Protein AF-0000000071434478 (afdb_homodimer)

Nearest PDB structures (foldseek):
  1w6v-assembly1_A  TM=7.516E-01  e=8.307E-14  Homo sapiens
  5ctr-assembly1_C  TM=7.863E-01  e=1.375E-13  Homo sapiens
  3lmn-assembly1_A  TM=7.606E-01  e=5.495E-13  Homo sapiens
  3t9l-assembly1_A  TM=7.902E-01  e=1.170E-12  Homo sapiens
  3jyu-assembly1_B  TM=7.526E-01  e=2.491E-12  Mus musculus

Structure (mmCIF, N/CA/C/O backbone):
data_AF-0000000071434478-model_v1
#
loop_
_entity.id
_entity.type
_entity.pdbx_description
1 polymer 'ubiquitinyl hydrolase 1'
#
loop_
_atom_site.group_PDB
_atom_site.id
_atom_site.type_symbol
_atom_site.label_atom_id
_atom_site.label_alt_id
_atom_site.label_comp_id
_atom_site.label_asym_id
_atom_site.label_entity_id
_atom_site.label_seq_id
_atom_site.pdbx_PDB_ins_code
_atom_site.Cartn_x
_atom_site.Cartn_y
_atom_site.Cartn_z
_atom_site.occupancy
_atom_site.B_iso_or_equiv
_atom_site.auth_seq_id
_atom_site.auth_comp_id
_atom_site.auth_asym_id
_atom_site.auth_atom_id
_atom_site.pdbx_PDB_model_num
ATOM 1 N N . MET A 1 1 ? 17.125 -33.594 6.008 1 29.23 1 MET A N 1
ATOM 2 C CA . MET A 1 1 ? 15.969 -33.625 5.121 1 29.23 1 MET A CA 1
ATOM 3 C C . MET A 1 1 ? 15.031 -32.438 5.414 1 29.23 1 MET A C 1
ATOM 5 O O . MET A 1 1 ? 14.641 -32.219 6.562 1 29.23 1 MET A O 1
ATOM 9 N N . ALA A 1 2 ? 15.344 -31.188 5.215 1 38.03 2 ALA A N 1
ATOM 10 C CA . ALA A 1 2 ? 14.922 -29.969 5.883 1 38.03 2 ALA A CA 1
ATOM 11 C C . ALA A 1 2 ? 13.414 -29.953 6.113 1 38.03 2 ALA A C 1
ATOM 13 O O . ALA A 1 2 ? 12.633 -30.016 5.16 1 38.03 2 ALA A O 1
ATOM 14 N N . GLU A 1 3 ? 12.805 -30.719 6.969 1 37.78 3 GLU A N 1
ATOM 15 C CA . GLU A 1 3 ? 11.453 -31.031 7.406 1 37.78 3 GLU A CA 1
ATOM 16 C C . GLU A 1 3 ? 10.617 -29.781 7.586 1 37.78 3 GLU A C 1
ATOM 18 O O . GLU A 1 3 ? 10.406 -29.312 8.711 1 37.78 3 GLU A O 1
ATOM 23 N N . GLY A 1 4 ? 11.023 -28.547 7.164 1 42.31 4 GLY A N 1
ATOM 24 C CA . GLY A 1 4 ? 10.367 -27.281 7.422 1 42.31 4 GLY A CA 1
ATOM 25 C C . GLY A 1 4 ? 8.852 -27.375 7.398 1 42.31 4 GLY A C 1
ATOM 26 O O . GLY A 1 4 ? 8.273 -27.953 6.473 1 42.31 4 GLY A O 1
ATOM 27 N N . GLY A 1 5 ? 8.273 -27.672 8.445 1 50.41 5 GLY A N 1
ATOM 28 C CA . GLY A 1 5 ? 6.898 -28.031 8.758 1 50.41 5 GLY A CA 1
ATOM 29 C C . GLY A 1 5 ? 5.895 -27.391 7.816 1 50.41 5 GLY A C 1
ATOM 30 O O . GLY A 1 5 ? 5.805 -26.172 7.734 1 50.41 5 GLY A O 1
ATOM 31 N N . LYS A 1 6 ? 5.805 -28.109 6.598 1 61.19 6 LYS A N 1
ATOM 32 C CA . LYS A 1 6 ? 4.82 -27.734 5.59 1 61.19 6 LYS A CA 1
ATOM 33 C C . LYS A 1 6 ? 3.51 -27.297 6.234 1 61.19 6 LYS A C 1
ATOM 35 O O . LYS A 1 6 ? 3.021 -27.938 7.16 1 61.19 6 LYS A O 1
ATOM 40 N N . THR A 1 7 ? 3.281 -26.031 6.426 1 81.31 7 THR A N 1
ATOM 41 C CA . THR A 1 7 ? 1.979 -25.531 6.844 1 81.31 7 THR A CA 1
ATOM 42 C C . THR A 1 7 ? 0.855 -26.40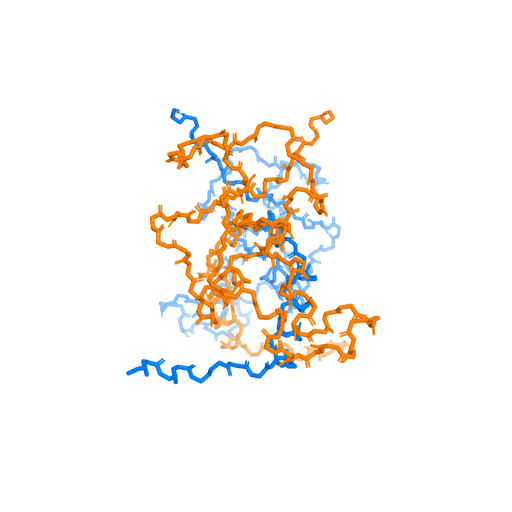6 6.305 1 81.31 7 THR A C 1
ATOM 44 O O . THR A 1 7 ? 0.947 -26.922 5.191 1 81.31 7 THR A O 1
ATOM 47 N N . ASP A 1 8 ? -0.008 -26.844 7.215 1 92.75 8 ASP A N 1
ATOM 48 C CA . ASP A 1 8 ? -1.083 -27.734 6.785 1 92.75 8 ASP A CA 1
ATOM 49 C C . ASP A 1 8 ? -1.887 -27.109 5.645 1 92.75 8 ASP A C 1
ATOM 51 O O . ASP A 1 8 ? -1.906 -25.891 5.488 1 92.75 8 ASP A O 1
ATOM 55 N N . VAL A 1 9 ? -2.396 -27.922 4.871 1 94.12 9 VAL A N 1
ATOM 56 C CA . VAL A 1 9 ? -3.051 -27.516 3.633 1 94.12 9 VAL A CA 1
ATOM 57 C C . VAL A 1 9 ? -4.172 -26.531 3.938 1 94.12 9 VAL A C 1
ATOM 59 O O . VAL A 1 9 ? -4.418 -25.594 3.158 1 94.12 9 VAL A O 1
ATOM 62 N N . GLU A 1 10 ? -4.871 -26.656 5.125 1 93.56 10 GLU A N 1
ATOM 63 C CA . GLU A 1 10 ? -5.938 -25.719 5.488 1 93.56 10 GLU A CA 1
ATOM 64 C C . GLU A 1 10 ? -5.387 -24.312 5.734 1 93.56 10 GLU A C 1
ATOM 66 O O . GLU A 1 10 ? -5.988 -23.328 5.32 1 93.56 10 GLU A O 1
ATOM 71 N N . THR A 1 11 ? -4.328 -24.281 6.465 1 94.81 11 THR A N 1
ATOM 72 C CA . THR A 1 11 ? -3.682 -23 6.738 1 94.81 11 THR A CA 1
ATOM 73 C C . THR A 1 11 ? -3.188 -22.359 5.449 1 94.81 11 THR A C 1
ATOM 75 O O . THR A 1 11 ? -3.324 -21.141 5.258 1 94.81 11 THR A O 1
ATOM 78 N N . GLN A 1 12 ? -2.621 -23.156 4.559 1 96 12 GLN A N 1
ATOM 79 C CA . GLN A 1 12 ? -2.143 -22.656 3.273 1 96 12 GLN A CA 1
ATOM 80 C C . GLN A 1 12 ? -3.279 -22.047 2.465 1 96 12 GLN A C 1
ATOM 82 O O . GLN A 1 12 ? -3.156 -20.922 1.975 1 96 12 GLN A O 1
ATOM 87 N N . LYS A 1 13 ? -4.352 -22.75 2.396 1 95.31 13 LYS A N 1
ATOM 88 C CA . LYS A 1 13 ? -5.527 -22.266 1.672 1 95.31 13 LYS A CA 1
ATOM 89 C C . LYS A 1 13 ? -6.023 -20.938 2.242 1 95.31 13 LYS A C 1
ATOM 91 O O . LYS A 1 13 ? -6.223 -19.969 1.503 1 95.31 13 LYS A O 1
ATOM 96 N N . THR A 1 14 ? -6.184 -20.859 3.547 1 94.94 14 THR A N 1
ATOM 97 C CA . THR A 1 14 ? -6.738 -19.688 4.219 1 94.94 14 THR A CA 1
ATOM 98 C C . THR A 1 14 ? -5.824 -18.484 4.047 1 94.94 14 THR A C 1
ATOM 100 O O . THR A 1 14 ? -6.293 -17.375 3.762 1 94.94 14 THR A O 1
ATOM 103 N N . GLU A 1 15 ? -4.551 -18.75 4.234 1 93.81 15 GLU A N 1
ATOM 104 C CA . GLU A 1 15 ? -3.604 -17.641 4.098 1 93.81 15 GLU A CA 1
ATOM 105 C C . GLU A 1 15 ? -3.564 -17.125 2.664 1 93.81 15 GLU A C 1
ATOM 107 O O . GLU A 1 15 ? -3.568 -15.914 2.439 1 93.81 15 GLU A O 1
ATOM 112 N N . MET A 1 16 ? -3.553 -17.938 1.671 1 94.81 16 MET A N 1
ATOM 113 C CA . MET A 1 16 ? -3.518 -17.5 0.278 1 94.81 16 MET A CA 1
ATOM 114 C C . MET A 1 16 ? -4.816 -16.812 -0.106 1 94.81 16 MET A C 1
ATOM 116 O O . MET A 1 16 ? -4.797 -15.789 -0.808 1 94.81 16 MET A O 1
ATOM 120 N N . GLU A 1 17 ? -5.953 -17.328 0.351 1 93.62 17 GLU A N 1
ATOM 121 C CA . GLU A 1 17 ? -7.234 -16.688 0.103 1 93.62 17 GLU A CA 1
ATOM 122 C C . GLU A 1 17 ? -7.234 -15.25 0.623 1 93.62 17 GLU A C 1
ATOM 124 O O . GLU A 1 17 ? -7.699 -14.336 -0.061 1 93.62 17 GLU A O 1
ATOM 129 N N . ALA A 1 18 ? -6.777 -15.133 1.829 1 90.62 18 ALA A N 1
ATOM 130 C CA . ALA A 1 18 ? -6.707 -13.805 2.438 1 90.62 18 ALA A CA 1
ATOM 131 C C . ALA A 1 18 ? -5.82 -12.875 1.619 1 90.62 18 ALA A C 1
ATOM 133 O O . ALA A 1 18 ? -6.172 -11.719 1.385 1 90.62 18 ALA A O 1
ATOM 134 N N . LEU A 1 19 ? -4.715 -13.383 1.163 1 87.56 19 LEU A N 1
ATOM 135 C CA . LEU A 1 19 ? -3.746 -12.57 0.44 1 87.56 19 LEU A CA 1
ATOM 136 C C . LEU A 1 19 ? -4.277 -12.18 -0.937 1 87.56 19 LEU A C 1
ATOM 138 O O . LEU A 1 19 ? -4.062 -11.055 -1.397 1 87.56 19 LEU A O 1
ATOM 142 N N . LEU A 1 20 ? -4.918 -13.102 -1.618 1 87.94 20 LEU A N 1
ATOM 143 C CA . LEU A 1 20 ? -5.461 -12.836 -2.945 1 87.94 20 LEU A CA 1
ATOM 144 C C . LEU A 1 20 ? -6.625 -11.852 -2.873 1 87.94 20 LEU A C 1
ATO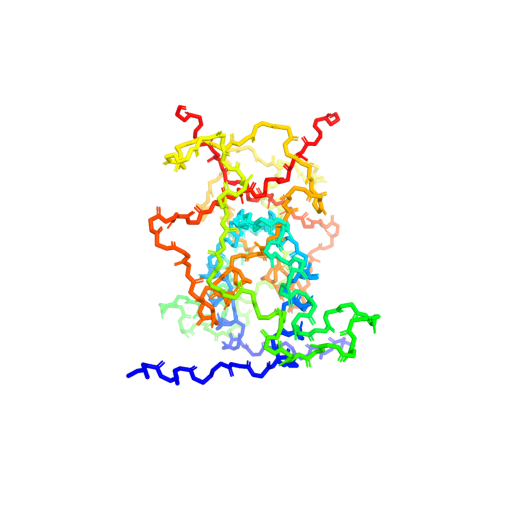M 146 O O . LEU A 1 20 ? -6.941 -11.188 -3.859 1 87.94 20 LEU A O 1
ATOM 150 N N . LYS A 1 21 ? -7.215 -11.703 -1.724 1 82 21 LYS A N 1
ATOM 151 C CA . LYS A 1 21 ? -8.328 -10.781 -1.511 1 82 21 LYS A CA 1
ATOM 152 C C . LYS A 1 21 ? -7.832 -9.414 -1.047 1 82 21 LYS A C 1
ATOM 154 O O . LYS A 1 21 ? -8.609 -8.461 -0.95 1 82 21 LYS A O 1
ATOM 159 N N . THR A 1 22 ? -6.613 -9.484 -0.641 1 70.5 22 THR A N 1
ATOM 160 C CA . THR A 1 22 ? -6.07 -8.211 -0.188 1 70.5 22 THR A CA 1
ATOM 161 C C . THR A 1 22 ? -6.062 -7.188 -1.324 1 70.5 22 THR A C 1
ATOM 163 O O . THR A 1 22 ? -5.59 -7.48 -2.424 1 70.5 22 THR A O 1
ATOM 166 N N . PRO A 1 23 ? -6.82 -6.188 -1.114 1 57.38 23 PRO A N 1
ATOM 167 C CA . PRO A 1 23 ? -6.855 -5.156 -2.152 1 57.38 23 PRO A CA 1
ATOM 168 C C . PRO A 1 23 ? -5.465 -4.648 -2.527 1 57.38 23 PRO A C 1
ATOM 170 O O . PRO A 1 23 ? -4.559 -4.645 -1.691 1 57.38 23 PRO A O 1
ATOM 173 N N . LEU A 1 24 ? -5.125 -4.719 -3.877 1 52.94 24 LEU A N 1
ATOM 174 C CA . LEU A 1 24 ? -3.904 -4.105 -4.391 1 52.94 24 LEU A CA 1
ATOM 175 C C . LEU A 1 24 ? -3.627 -2.779 -3.689 1 52.94 24 LEU A C 1
ATOM 177 O O . LEU A 1 24 ? -4.492 -1.902 -3.645 1 52.94 24 LEU A O 1
ATOM 181 N N . ARG A 1 25 ? -3.033 -2.869 -2.621 1 50.72 25 ARG A N 1
ATOM 182 C CA . ARG A 1 25 ? -2.744 -1.646 -1.88 1 50.72 25 ARG A CA 1
ATOM 183 C C . ARG A 1 25 ? -2.254 -0.544 -2.812 1 50.72 25 ARG A C 1
ATOM 185 O O . ARG A 1 25 ? -1.273 -0.728 -3.537 1 50.72 25 ARG A O 1
ATOM 192 N N . LYS A 1 26 ? -3.086 0.178 -3.668 1 48.28 26 LYS A N 1
ATOM 193 C CA . LYS A 1 26 ? -3.029 1.338 -4.551 1 48.28 26 LYS A CA 1
ATOM 194 C C . LYS A 1 26 ? -2.104 2.414 -3.99 1 48.28 26 LYS A C 1
ATOM 196 O O . LYS A 1 26 ? -1.809 2.424 -2.793 1 48.28 26 LYS A O 1
ATOM 201 N N . ALA A 1 27 ? -1.737 3.424 -4.75 1 55.16 27 ALA A N 1
ATOM 202 C CA . ALA A 1 27 ? -1.204 4.777 -4.629 1 55.16 27 ALA A CA 1
ATOM 203 C C . ALA A 1 27 ? -1.646 5.426 -3.322 1 55.16 27 ALA A C 1
ATOM 205 O O . ALA A 1 27 ? -2.84 5.453 -3.006 1 55.16 27 ALA A O 1
ATOM 206 N N . GLU A 1 28 ? -0.814 5.281 -2.42 1 69.12 28 GLU A N 1
ATOM 207 C CA . GLU A 1 28 ? -1.162 5.879 -1.135 1 69.12 28 GLU A CA 1
ATOM 208 C C . GLU A 1 28 ? -1.535 7.352 -1.294 1 69.12 28 GLU A C 1
ATOM 210 O O . GLU A 1 28 ? -0.957 8.055 -2.123 1 69.12 28 GLU A O 1
ATOM 215 N N . THR A 1 29 ? -2.666 7.648 -0.902 1 79.31 29 THR A N 1
ATOM 216 C CA . THR A 1 29 ? -3.086 9.047 -0.846 1 79.31 29 THR A CA 1
ATOM 217 C C . THR A 1 29 ? -2.514 9.734 0.39 1 79.31 29 THR A C 1
ATOM 219 O O . THR A 1 29 ? -2.527 9.164 1.484 1 79.31 29 THR A O 1
ATOM 222 N N . TRP A 1 30 ? -1.761 10.797 0.093 1 87 30 TRP A N 1
ATOM 223 C CA . TRP A 1 30 ? -1.296 11.664 1.169 1 87 30 TRP A CA 1
ATOM 224 C C . TRP A 1 30 ? -2.096 12.961 1.205 1 87 30 TRP A C 1
ATOM 226 O O . TRP A 1 30 ? -2.721 13.344 0.212 1 87 30 TRP A O 1
ATOM 236 N N . TYR A 1 31 ? -2.16 13.555 2.324 1 93.31 31 TYR A N 1
ATOM 237 C CA . TYR A 1 31 ? -2.898 14.797 2.496 1 93.31 31 TYR A CA 1
ATOM 238 C C . TYR A 1 31 ? -1.973 15.93 2.938 1 93.31 31 TYR A C 1
ATOM 240 O O . TYR A 1 31 ? -1.069 15.711 3.75 1 93.31 31 TYR A O 1
ATOM 248 N N . LEU A 1 32 ? -2.23 17.062 2.299 1 95.56 32 LEU A N 1
ATOM 249 C CA . LEU A 1 32 ? -1.479 18.25 2.672 1 95.56 32 LEU A CA 1
ATOM 250 C C . LEU A 1 32 ? -2.041 18.875 3.947 1 95.56 32 LEU A C 1
ATOM 252 O O . LEU A 1 32 ? -3.258 19.016 4.086 1 95.56 32 LEU A O 1
ATOM 256 N N . VAL A 1 33 ? -1.142 19.219 4.832 1 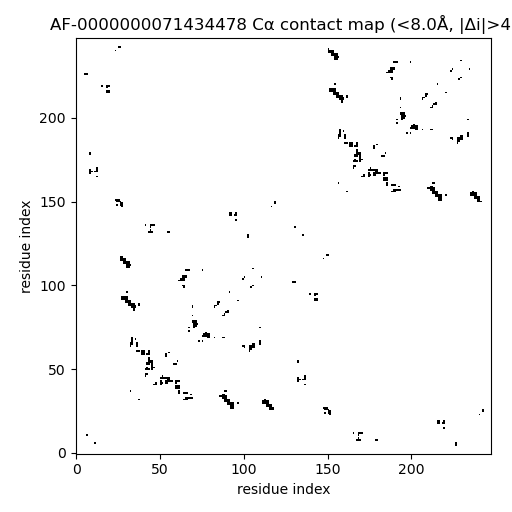97.81 33 VAL A N 1
ATOM 257 C CA . VAL A 1 33 ? -1.469 20.016 6.016 1 97.81 33 VAL A CA 1
ATOM 258 C C . VAL A 1 33 ? -0.639 21.297 6.031 1 97.81 33 VAL A C 1
ATOM 260 O O . VAL A 1 33 ? 0.586 21.25 5.902 1 97.81 33 VAL A O 1
ATOM 263 N N . ASP A 1 34 ? -1.35 22.422 6.152 1 97.62 34 ASP A N 1
ATOM 264 C CA . ASP A 1 34 ? -0.664 23.703 6.258 1 97.62 34 ASP A CA 1
ATOM 265 C C . ASP A 1 34 ? 0.433 23.656 7.32 1 97.62 34 ASP A C 1
ATOM 267 O O . ASP A 1 34 ? 0.194 23.219 8.445 1 97.62 34 ASP A O 1
ATOM 271 N N . SER A 1 35 ? 1.552 24.188 6.973 1 97.38 35 SER A N 1
ATOM 272 C CA . SER A 1 35 ? 2.699 24.109 7.871 1 97.38 35 SER A CA 1
ATOM 273 C C . SER A 1 35 ? 2.459 24.922 9.141 1 97.38 35 SER A C 1
ATOM 275 O O . SER A 1 35 ? 2.891 24.531 10.227 1 97.38 35 SER A O 1
ATOM 277 N N . SER A 1 36 ? 1.796 26.016 9.055 1 96.69 36 SER A N 1
ATOM 278 C CA . SER A 1 36 ? 1.518 26.844 10.227 1 96.69 36 SER A CA 1
ATOM 279 C C . SER A 1 36 ? 0.696 26.078 11.258 1 96.69 36 SER A C 1
ATOM 281 O O . SER A 1 36 ? 1.013 26.094 12.453 1 96.69 36 SER A O 1
ATOM 283 N N . TRP A 1 37 ? -0.254 25.469 10.758 1 98 37 TRP A N 1
ATOM 284 C CA . TRP A 1 37 ? -1.085 24.688 11.656 1 98 37 TRP A CA 1
ATOM 285 C C . TRP A 1 37 ? -0.301 23.5 12.227 1 98 37 TRP A C 1
ATOM 287 O O . TRP A 1 37 ? -0.354 23.234 13.43 1 98 37 TRP A O 1
ATOM 297 N N . PHE A 1 38 ? 0.406 22.797 11.352 1 97.69 38 PHE A N 1
ATOM 298 C CA . PHE A 1 38 ? 1.091 21.578 11.75 1 97.69 38 PHE A CA 1
ATOM 299 C C . PHE A 1 38 ? 2.176 21.875 12.781 1 97.69 38 PHE A C 1
ATOM 301 O O . PHE A 1 38 ? 2.361 21.125 13.734 1 97.69 38 PHE A O 1
ATOM 308 N N . LYS A 1 39 ? 2.852 22.969 12.578 1 96.56 39 LYS A N 1
ATOM 309 C CA . LYS A 1 39 ? 3.893 23.359 13.523 1 96.56 39 LYS A CA 1
ATOM 310 C C . LYS A 1 39 ? 3.297 23.703 14.883 1 96.56 39 LYS A C 1
ATOM 312 O O . LYS A 1 39 ? 3.887 23.406 15.922 1 96.56 39 LYS A O 1
ATOM 317 N N . LYS A 1 40 ? 2.193 24.375 14.836 1 96.19 40 LYS A N 1
ATOM 318 C CA . LYS A 1 40 ? 1.489 24.641 16.094 1 96.19 40 LYS A CA 1
ATOM 319 C C . LYS A 1 40 ? 1.093 23.359 16.797 1 96.19 40 LYS A C 1
ATOM 321 O O . LYS A 1 40 ? 1.261 23.234 18 1 96.19 40 LYS A O 1
ATOM 326 N N . TRP A 1 41 ? 0.608 22.422 15.977 1 97.5 41 TRP A N 1
ATOM 327 C CA . TRP A 1 41 ? 0.237 21.125 16.516 1 97.5 41 TRP A CA 1
ATOM 328 C C . TRP A 1 41 ? 1.454 20.406 17.094 1 97.5 41 TRP A C 1
ATOM 330 O O . TRP A 1 41 ? 1.389 19.844 18.188 1 97.5 41 TRP A O 1
ATOM 340 N N . LYS A 1 42 ? 2.506 20.438 16.375 1 97 42 LYS A N 1
ATOM 341 C CA . LYS A 1 42 ? 3.748 19.844 16.859 1 97 42 LYS A CA 1
ATOM 342 C C . LYS A 1 42 ? 4.137 20.391 18.219 1 97 42 LYS A C 1
ATOM 344 O O . LYS A 1 42 ? 4.504 19.641 19.125 1 97 42 LYS A O 1
ATOM 349 N N . LYS A 1 43 ? 4.051 21.656 18.422 1 96.56 43 LYS A N 1
ATOM 350 C CA . LYS A 1 43 ? 4.34 22.281 19.703 1 96.56 43 LYS A CA 1
ATOM 351 C C . LYS A 1 43 ? 3.389 21.797 20.781 1 96.56 43 LYS A C 1
ATOM 353 O O . LYS A 1 43 ? 3.814 21.484 21.906 1 96.56 43 LYS A O 1
ATOM 358 N N . TYR A 1 44 ? 2.133 21.766 20.391 1 96.62 44 TYR A N 1
ATOM 359 C CA . TYR A 1 44 ? 1.096 21.375 21.344 1 96.62 44 TYR A CA 1
ATOM 360 C C . TYR A 1 44 ? 1.342 19.953 21.859 1 96.62 44 TYR A C 1
ATOM 362 O O . TYR A 1 44 ? 1.172 19.688 23.047 1 96.62 44 TYR A O 1
ATOM 370 N N . VAL A 1 45 ? 1.787 19.031 21 1 96.38 45 VAL A N 1
ATOM 371 C CA . VAL A 1 45 ? 1.974 17.641 21.406 1 96.38 45 VAL A CA 1
ATOM 372 C C . VAL A 1 45 ? 3.424 17.422 21.828 1 96.38 45 VAL A C 1
ATOM 374 O O . VAL A 1 45 ? 3.777 16.344 22.312 1 96.38 45 VAL A O 1
ATOM 377 N N . GLY A 1 46 ? 4.223 18.375 21.688 1 95.88 46 GLY A N 1
ATOM 378 C CA . GLY A 1 46 ? 5.637 18.188 21.969 1 95.88 46 GLY A CA 1
ATOM 379 C C . GLY A 1 46 ? 6.328 17.25 21.016 1 95.88 46 GLY A C 1
ATOM 380 O O . GLY A 1 46 ? 7.027 16.328 21.438 1 95.88 46 GLY A O 1
ATOM 381 N N . PHE A 1 47 ? 6.066 17.469 19.75 1 95.25 47 PHE A N 1
ATOM 382 C CA . PHE A 1 47 ? 6.578 16.594 18.688 1 95.25 47 PHE A CA 1
ATOM 383 C C . PHE A 1 47 ? 8.094 16.688 18.609 1 95.25 47 PHE A C 1
ATOM 385 O O . PHE A 1 47 ? 8.781 15.664 18.516 1 95.25 47 PHE A O 1
ATOM 392 N N . ASP A 1 48 ? 8.555 17.953 18.609 1 92.81 48 ASP A N 1
ATOM 393 C CA . ASP A 1 48 ? 9.992 18.156 18.672 1 92.81 48 ASP A CA 1
ATOM 394 C C . ASP A 1 48 ? 10.484 18.219 20.125 1 92.81 48 ASP A C 1
ATOM 396 O O . ASP A 1 48 ? 9.812 18.781 20.984 1 92.81 48 ASP A O 1
ATOM 400 N N . SER A 1 49 ? 11.625 17.703 20.391 1 88.06 49 SER A N 1
ATOM 401 C CA . SER A 1 49 ? 12.172 17.609 21.75 1 88.06 49 SER A CA 1
ATOM 402 C C . SER A 1 49 ? 12.266 18.984 22.406 1 88.06 49 SER A C 1
ATOM 404 O O . SER A 1 49 ? 12.125 19.109 23.625 1 88.06 49 SER A O 1
ATOM 406 N N . TRP A 1 50 ? 12.469 19.969 21.703 1 88.5 50 TRP A N 1
ATOM 407 C CA . TRP A 1 50 ? 12.68 21.297 22.266 1 88.5 50 TRP A CA 1
ATOM 408 C C . TRP A 1 50 ? 11.359 21.953 22.625 1 88.5 50 TRP A C 1
ATOM 410 O O . TRP A 1 50 ? 11.328 22.953 23.359 1 88.5 50 TRP A O 1
ATOM 420 N N . ASP A 1 51 ? 10.258 21.391 22.266 1 88.88 51 ASP A N 1
ATOM 421 C CA . ASP A 1 51 ? 8.945 21.984 22.516 1 88.88 51 ASP A CA 1
ATOM 422 C C . ASP A 1 51 ? 8.281 21.328 23.734 1 88.88 51 ASP A C 1
ATOM 424 O O . ASP A 1 51 ? 7.094 21.547 23.984 1 88.88 51 ASP A O 1
ATOM 428 N N . MET A 1 52 ? 8.945 20.641 24.562 1 91.19 52 MET A N 1
ATOM 429 C CA . MET A 1 52 ? 8.383 19.875 25.672 1 91.19 52 MET A CA 1
ATOM 430 C C . MET A 1 52 ? 7.828 20.781 26.75 1 91.19 52 MET A C 1
ATOM 432 O O . MET A 1 52 ? 6.906 20.406 27.469 1 91.19 52 MET A O 1
ATOM 436 N N . ASN A 1 53 ? 8.312 21.938 26.812 1 92.31 53 ASN A N 1
ATOM 437 C CA . ASN A 1 53 ? 7.926 22.891 27.859 1 92.31 53 ASN A CA 1
ATOM 438 C C . ASN A 1 53 ? 6.516 23.438 27.625 1 92.31 53 ASN A C 1
ATOM 440 O O . ASN A 1 53 ? 5.852 23.875 28.562 1 92.31 53 ASN A O 1
ATOM 444 N N . VAL A 1 54 ? 6.098 23.328 26.453 1 94.19 54 VAL A N 1
ATOM 445 C CA . VAL A 1 54 ? 4.789 23.906 26.156 1 94.19 54 VAL A CA 1
ATOM 446 C C . VAL A 1 54 ? 3.807 22.797 25.781 1 94.19 54 VAL A C 1
ATOM 448 O O . VAL A 1 54 ? 2.648 23.062 25.453 1 94.19 54 VAL A O 1
ATOM 451 N N . LYS A 1 55 ? 4.258 21.656 25.922 1 94.19 55 LYS A N 1
ATOM 452 C CA . LYS A 1 55 ? 3.434 20.5 25.578 1 94.19 55 LYS A CA 1
ATOM 4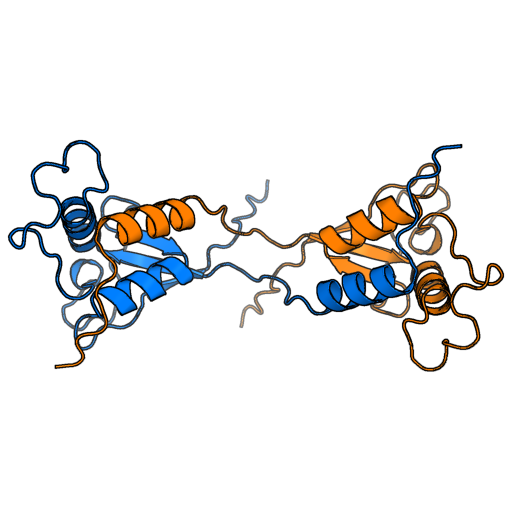53 C C . LYS A 1 55 ? 2.102 20.531 26.328 1 94.19 55 LYS A C 1
ATOM 455 O O . LYS A 1 55 ? 2.07 20.703 27.547 1 94.19 55 LYS A O 1
ATOM 460 N N . GLY A 1 56 ? 1.097 20.422 25.562 1 93.69 56 GLY A N 1
ATOM 461 C CA . GLY A 1 56 ? -0.229 20.359 26.156 1 93.69 56 GLY A CA 1
ATOM 462 C C . GLY A 1 56 ? -0.755 21.719 26.594 1 93.69 56 GLY A C 1
ATOM 463 O O . GLY A 1 56 ? -1.865 21.828 27.109 1 93.69 56 GLY A O 1
ATOM 464 N N . SER A 1 57 ? -0.048 22.703 26.453 1 94.5 57 SER A N 1
ATOM 465 C CA . SER A 1 57 ? -0.471 24.047 26.828 1 94.5 57 SER A CA 1
ATOM 466 C C . SER A 1 57 ? -1.576 24.562 25.922 1 94.5 57 SER A C 1
ATOM 468 O O . SER A 1 57 ? -1.508 24.375 24.703 1 94.5 57 SER A O 1
ATOM 470 N N . GLN A 1 58 ? -2.518 25.125 26.531 1 93.75 58 GLN A N 1
ATOM 471 C CA . GLN A 1 58 ? -3.619 25.688 25.75 1 93.75 58 GLN A CA 1
ATOM 472 C C . GLN A 1 58 ? -3.148 26.859 24.891 1 93.75 58 GLN A C 1
ATOM 474 O O . GLN A 1 58 ? -3.805 27.219 23.922 1 93.75 58 GLN A O 1
ATOM 479 N N . ILE A 1 59 ? -2.049 27.391 25.266 1 93.81 59 ILE A N 1
ATOM 480 C CA . ILE A 1 59 ? -1.483 28.531 24.547 1 93.81 59 ILE A CA 1
ATOM 481 C C . ILE A 1 59 ? -1.141 28.141 23.109 1 93.81 59 ILE A C 1
ATOM 483 O O . ILE A 1 59 ? -1.245 28.953 22.188 1 93.81 59 ILE A O 1
ATOM 487 N N . VAL A 1 60 ? -0.793 26.891 22.953 1 94.94 60 VAL A N 1
ATOM 488 C CA . VAL A 1 60 ? -0.371 26.453 21.625 1 94.94 60 VAL A CA 1
ATOM 489 C C . VAL A 1 60 ? -1.391 25.453 21.062 1 94.94 60 VAL A C 1
ATOM 491 O O . VAL A 1 60 ? -1.066 24.656 20.203 1 94.94 60 VAL A O 1
ATOM 494 N N . PHE A 1 61 ? -2.486 25.484 21.578 1 96.19 61 PHE A N 1
ATOM 495 C CA . PHE A 1 61 ? -3.537 24.625 21.031 1 96.19 61 PHE A CA 1
ATOM 496 C C . PHE A 1 61 ? -3.809 24.984 19.578 1 96.19 61 PHE A C 1
ATOM 498 O O . PHE A 1 61 ? -4.055 26.141 19.234 1 96.19 61 PHE A O 1
ATOM 505 N N . PRO A 1 62 ? -3.797 24.031 18.641 1 96.38 62 PRO A N 1
ATOM 506 C CA . PRO A 1 62 ? -3.834 24.344 17.219 1 96.38 62 PRO A CA 1
ATOM 507 C C . PRO A 1 62 ? -5.242 24.656 16.719 1 96.38 62 PRO A C 1
ATOM 509 O O . PRO A 1 62 ? -5.402 25.344 15.703 1 96.38 62 PRO A O 1
ATOM 512 N N . GLY A 1 63 ? -6.285 24.156 17.469 1 96.69 63 GLY A N 1
ATOM 513 C CA . GLY A 1 63 ? -7.621 24.297 16.922 1 96.69 63 GLY A CA 1
ATOM 514 C C . GLY A 1 63 ? -7.895 23.375 15.758 1 96.69 63 GLY A C 1
ATOM 515 O O . GLY A 1 63 ? -7.156 22.406 15.531 1 96.69 63 GLY A O 1
ATOM 516 N N . PRO A 1 64 ? -9.008 23.578 15.016 1 97.56 64 PRO A N 1
ATOM 517 C CA . PRO A 1 64 ? -9.312 22.734 13.859 1 97.56 64 PRO A CA 1
ATOM 518 C C . PRO A 1 64 ? -8.25 22.844 12.766 1 97.56 64 PRO A C 1
ATOM 520 O O . PRO A 1 64 ? -7.668 23.906 12.562 1 97.56 64 PRO A O 1
ATOM 523 N N . VAL A 1 65 ? -8.008 21.703 12.141 1 97.94 65 VAL A N 1
ATOM 524 C CA . VAL A 1 65 ? -7.055 21.719 11.039 1 97.94 65 VAL A CA 1
ATOM 525 C C . VAL A 1 65 ? -7.438 22.812 10.039 1 97.94 65 VAL A C 1
ATOM 527 O O . VAL A 1 65 ? -8.586 22.891 9.602 1 97.94 65 VAL A O 1
ATOM 530 N N . ASP A 1 66 ? -6.473 23.688 9.734 1 97.06 66 ASP A N 1
ATOM 531 C CA . ASP A 1 66 ? -6.715 24.859 8.898 1 97.06 66 ASP A CA 1
ATOM 532 C C . ASP A 1 66 ? -5.691 24.953 7.77 1 97.06 66 ASP A C 1
ATOM 534 O O . ASP A 1 66 ? -4.531 25.312 8.008 1 97.06 66 ASP A O 1
ATOM 538 N N . ASN A 1 67 ? -6.164 24.719 6.543 1 96.56 67 ASN A N 1
ATOM 539 C CA . ASN A 1 67 ? -5.289 24.766 5.375 1 96.56 67 ASN A CA 1
ATOM 540 C C . ASN A 1 67 ? -5.477 26.062 4.59 1 96.56 67 ASN A C 1
ATOM 542 O O . ASN A 1 67 ? -5.133 26.141 3.408 1 96.56 67 ASN A O 1
ATOM 546 N N . SER A 1 68 ? -5.969 27.094 5.18 1 93.38 68 SER A N 1
ATOM 547 C CA . SER A 1 68 ? -6.262 28.359 4.523 1 93.38 68 SER A CA 1
ATOM 548 C C . SER A 1 68 ? -5.012 28.953 3.867 1 93.38 68 SER A C 1
ATOM 550 O O . SER A 1 68 ? -5.098 29.578 2.814 1 93.38 68 SER A O 1
ATOM 552 N N . GLY A 1 69 ? -3.924 28.688 4.547 1 93.88 69 GLY A N 1
ATOM 553 C CA . GLY A 1 69 ? -2.678 29.25 4.055 1 93.88 69 GLY A CA 1
ATOM 554 C C . GLY A 1 69 ? -2.199 28.609 2.768 1 93.88 69 GLY A C 1
ATOM 555 O O . GLY A 1 69 ? -1.281 29.125 2.119 1 93.88 69 GLY A O 1
ATOM 556 N N . LEU A 1 70 ? -2.748 27.562 2.352 1 95.56 70 LEU A N 1
ATOM 557 C CA . LEU A 1 70 ? -2.283 26.828 1.175 1 95.56 70 LEU A CA 1
ATOM 558 C C . LEU A 1 70 ? -3.025 27.297 -0.075 1 95.56 70 LEU A C 1
ATOM 560 O O . LEU A 1 70 ? -2.604 27 -1.196 1 95.56 70 LEU A O 1
ATOM 564 N N . PHE A 1 71 ? -4.043 28.031 0.063 1 92.56 71 PHE A N 1
ATOM 565 C CA . PHE A 1 71 ? -4.859 28.469 -1.068 1 92.56 71 PHE A CA 1
ATOM 566 C C . PHE A 1 71 ? -4.441 29.844 -1.545 1 92.56 71 PHE A C 1
ATOM 568 O O . PHE A 1 71 ? -3.938 30.656 -0.76 1 92.56 71 PHE A O 1
ATOM 575 N N . ARG A 1 72 ? -4.613 30.062 -2.791 1 89.62 72 ARG A N 1
ATOM 576 C CA . ARG A 1 72 ? -4.27 31.344 -3.391 1 89.62 72 ARG A CA 1
ATOM 577 C C . ARG A 1 72 ? -5.215 32.438 -2.914 1 89.62 72 ARG A C 1
ATOM 579 O O . ARG A 1 72 ? -4.816 33.594 -2.787 1 89.62 72 ARG A O 1
ATOM 586 N N . ASP A 1 73 ? -6.562 32.031 -2.877 1 85.06 73 ASP A N 1
ATOM 587 C CA . ASP A 1 73 ? -7.551 33.031 -2.494 1 85.06 73 ASP A CA 1
ATOM 588 C C . ASP A 1 73 ? -8.367 32.562 -1.294 1 85.06 73 ASP A C 1
ATOM 590 O O . ASP A 1 73 ? -8.266 31.406 -0.873 1 85.06 73 ASP A O 1
ATOM 594 N N . TRP A 1 74 ? -9.07 33.5 -0.803 1 79.81 74 TRP A N 1
ATOM 595 C CA . TRP A 1 74 ? -9.836 33.25 0.415 1 79.81 74 TRP A CA 1
ATOM 596 C C . TRP A 1 74 ? -10.969 32.281 0.151 1 79.81 74 TRP A C 1
ATOM 598 O O . TRP A 1 74 ? -11.516 31.672 1.085 1 79.81 74 TRP A O 1
ATOM 608 N N . HIS A 1 75 ? -11.297 32.062 -1.146 1 79.31 75 HIS A N 1
ATOM 609 C CA . HIS A 1 75 ? -12.398 31.172 -1.492 1 79.31 75 HIS A CA 1
ATOM 610 C C . HIS A 1 75 ? -11.953 29.719 -1.536 1 79.31 75 HIS A C 1
ATOM 612 O O . HIS A 1 75 ? -12.766 28.828 -1.736 1 79.31 75 HIS A O 1
ATOM 618 N N . MET A 1 76 ? -10.727 29.453 -1.237 1 76.69 76 MET A N 1
ATOM 619 C CA . MET A 1 76 ? -10.172 28.109 -1.116 1 76.69 76 MET A CA 1
ATOM 620 C C . MET A 1 76 ? -10.414 27.312 -2.385 1 76.69 76 MET A C 1
ATOM 622 O O . MET A 1 76 ? -10.758 26.125 -2.318 1 76.69 76 MET A O 1
ATOM 626 N N . LEU A 1 77 ? -10.32 27.953 -3.533 1 76.94 77 LEU A N 1
ATOM 627 C CA . LEU A 1 77 ? -10.625 27.297 -4.801 1 76.94 77 LEU A CA 1
ATOM 628 C C . LEU A 1 77 ? -9.367 26.703 -5.426 1 76.94 77 LEU A C 1
ATOM 630 O O . LEU A 1 77 ? -9.414 25.641 -6.035 1 76.94 77 LEU A O 1
ATOM 634 N N . ASP A 1 78 ? -8.305 27.5 -5.164 1 88.94 78 ASP A N 1
ATOM 635 C CA . ASP A 1 78 ? -7.074 27.062 -5.812 1 88.94 78 ASP A CA 1
ATOM 636 C C . ASP A 1 78 ? -5.922 27 -4.816 1 88.94 78 ASP A C 1
ATOM 638 O O . ASP A 1 78 ? -5.738 27.906 -4.008 1 88.94 78 ASP A O 1
ATOM 642 N N . ILE A 1 79 ? -5.184 25.969 -4.977 1 90.19 79 ILE A N 1
ATOM 643 C CA . ILE A 1 79 ? -4 25.781 -4.145 1 90.19 79 ILE A CA 1
ATOM 644 C C . ILE A 1 79 ? -2.842 26.609 -4.707 1 90.19 79 ILE A C 1
ATOM 646 O O . ILE A 1 79 ? -2.678 26.703 -5.926 1 90.19 79 ILE A O 1
ATOM 650 N N . LYS A 1 80 ? -2.059 27.312 -3.828 1 92.88 80 LYS A N 1
ATOM 651 C CA . LYS A 1 80 ? -0.87 28.078 -4.215 1 92.88 80 LYS A CA 1
ATOM 652 C C . LYS A 1 80 ? 0.105 27.203 -4.996 1 92.88 80 LYS A C 1
ATOM 654 O O . LYS A 1 80 ? 0.173 25.984 -4.781 1 92.88 80 LYS A O 1
ATOM 659 N N . GLU A 1 81 ? 0.708 27.875 -5.941 1 87.56 81 GLU A N 1
ATOM 660 C CA . GLU A 1 81 ? 1.74 27.188 -6.715 1 87.56 81 GLU A CA 1
ATOM 661 C C . GLU A 1 81 ? 3.088 27.234 -6 1 87.56 81 GLU A C 1
ATOM 663 O O . GLU A 1 81 ? 3.307 28.078 -5.133 1 87.56 81 GLU A O 1
ATOM 668 N N . HIS A 1 82 ? 3.943 26.328 -6.27 1 90 82 HIS A N 1
ATOM 669 C CA . HIS A 1 82 ? 5.332 26.297 -5.828 1 90 82 HIS A CA 1
ATOM 670 C C . HIS A 1 82 ? 5.43 26.141 -4.316 1 90 82 HIS A C 1
ATOM 672 O O . HIS A 1 82 ? 6.215 26.828 -3.662 1 90 82 HIS A O 1
ATOM 678 N N . LEU A 1 83 ? 4.461 25.5 -3.758 1 91.38 83 LEU A N 1
ATOM 679 C CA . LEU A 1 83 ? 4.531 25.156 -2.342 1 91.38 83 LEU A CA 1
ATOM 680 C C . LEU A 1 83 ? 5.73 24.25 -2.061 1 91.38 83 LEU A C 1
ATOM 682 O O . LEU A 1 83 ? 6.047 23.375 -2.861 1 91.38 83 LEU A O 1
ATOM 686 N N . ILE A 1 84 ? 6.309 24.578 -0.967 1 92.44 84 ILE A N 1
ATOM 687 C CA . ILE A 1 84 ? 7.512 23.828 -0.614 1 92.44 84 ILE A CA 1
ATOM 688 C C . ILE A 1 84 ? 7.199 22.844 0.508 1 92.44 84 ILE A C 1
ATOM 690 O O . ILE A 1 84 ? 6.574 23.203 1.508 1 92.44 84 ILE A O 1
ATOM 694 N N . ASP A 1 85 ? 7.668 21.656 0.4 1 89.81 85 ASP A N 1
ATOM 695 C CA . ASP A 1 85 ? 7.5 20.594 1.385 1 89.81 85 ASP A CA 1
ATOM 696 C C . ASP A 1 85 ? 8.164 20.969 2.709 1 89.81 85 ASP A C 1
ATOM 698 O O . ASP A 1 85 ? 9.305 21.422 2.729 1 89.81 85 ASP A O 1
ATOM 702 N N . GLU A 1 86 ? 7.43 20.797 3.842 1 91.06 86 GLU A N 1
ATOM 703 C CA . GLU A 1 86 ? 7.844 21.047 5.219 1 91.06 86 GLU A CA 1
ATOM 704 C C . GLU A 1 86 ? 8.086 22.531 5.457 1 91.06 86 GLU A C 1
ATOM 706 O O . GLU A 1 86 ? 8.383 22.953 6.582 1 91.06 86 GLU A O 1
ATOM 711 N N . LEU A 1 87 ? 7.926 23.328 4.574 1 93.38 87 LEU A N 1
ATOM 712 C CA . LEU A 1 87 ? 7.934 24.781 4.746 1 93.38 87 LEU A CA 1
ATOM 713 C C . LEU A 1 87 ? 6.527 25.344 4.609 1 93.38 87 LEU A C 1
ATOM 715 O O . LEU A 1 87 ? 5.969 25.875 5.574 1 93.38 87 LEU A O 1
ATOM 719 N N . ASP A 1 88 ? 5.887 25.141 3.473 1 96.06 88 ASP A N 1
ATOM 720 C CA . ASP A 1 88 ? 4.527 25.625 3.248 1 96.06 88 ASP A CA 1
ATOM 721 C C . ASP A 1 88 ? 3.498 24.609 3.75 1 96.06 88 ASP A C 1
ATOM 723 O O . ASP A 1 88 ? 2.416 24.984 4.203 1 96.06 88 ASP A O 1
ATOM 727 N N . TYR A 1 89 ? 3.869 23.375 3.623 1 96.5 89 TYR A N 1
ATOM 728 C CA . TYR A 1 89 ? 2.947 22.328 4.031 1 96.5 89 TYR A CA 1
ATOM 729 C C . TYR A 1 89 ? 3.705 21.109 4.531 1 96.5 89 TYR A C 1
ATOM 731 O O . TYR A 1 89 ? 4.918 21 4.34 1 96.5 89 TYR A O 1
ATOM 739 N N . TYR A 1 90 ? 2.971 20.188 5.27 1 94.56 90 TYR A N 1
ATOM 740 C CA . TYR A 1 90 ? 3.406 18.828 5.578 1 94.56 90 TYR A CA 1
ATOM 741 C C . TYR A 1 90 ? 2.516 17.812 4.887 1 94.56 90 TYR A C 1
ATOM 743 O O . TYR A 1 90 ? 1.303 18 4.777 1 94.56 90 TYR A O 1
ATOM 751 N N . LEU A 1 91 ? 3.111 16.703 4.422 1 91.06 91 LEU A N 1
ATOM 752 C CA . LEU A 1 91 ? 2.363 15.57 3.883 1 91.06 91 LEU A CA 1
ATOM 753 C C . LEU A 1 91 ? 2.127 14.516 4.957 1 91.06 91 LEU A C 1
ATOM 755 O O . LEU A 1 91 ? 3.07 14.07 5.613 1 91.06 91 LEU A O 1
ATOM 759 N N . VAL A 1 92 ? 0.849 14.188 5.09 1 92.75 92 VAL A N 1
ATOM 760 C CA . VAL A 1 92 ? 0.532 13.117 6.031 1 92.75 92 VAL A CA 1
ATOM 761 C C . VAL A 1 92 ? -0.213 12 5.312 1 92.75 92 VAL A C 1
ATOM 763 O O . VAL A 1 92 ? -1.004 12.258 4.402 1 92.75 92 VAL A O 1
ATOM 766 N N . PRO A 1 93 ? 0.093 10.781 5.691 1 88.69 93 PRO A N 1
ATOM 767 C CA . PRO A 1 93 ? -0.679 9.695 5.094 1 88.69 93 PRO A CA 1
ATOM 768 C C . PRO A 1 93 ? -2.174 9.797 5.395 1 88.69 93 PRO A C 1
ATOM 770 O O . PRO A 1 93 ? -2.578 10.523 6.297 1 88.69 93 PRO A O 1
ATOM 773 N N . LYS A 1 94 ? -2.939 9.062 4.668 1 88.5 94 LYS A N 1
ATOM 774 C CA . LYS A 1 94 ? -4.391 9.086 4.809 1 88.5 94 LYS A CA 1
ATOM 775 C C . LYS A 1 94 ? -4.809 8.836 6.254 1 88.5 94 LYS A C 1
ATOM 777 O O . LYS A 1 94 ? -5.641 9.562 6.801 1 88.5 94 LYS A O 1
ATOM 782 N N . GLU A 1 95 ? -4.207 7.887 6.867 1 89.75 95 GLU A N 1
ATOM 783 C CA . GLU A 1 95 ? -4.531 7.566 8.258 1 89.75 95 GLU A CA 1
ATOM 784 C C . GLU A 1 95 ? -4.16 8.719 9.188 1 89.75 95 GLU A C 1
ATOM 786 O O . GLU A 1 95 ? -4.891 9.008 10.133 1 89.75 95 GLU A O 1
ATOM 791 N N . GLY A 1 96 ? -3.018 9.336 8.883 1 94.12 96 GLY A N 1
ATOM 792 C CA . GLY A 1 96 ? -2.623 10.5 9.664 1 94.12 96 GLY A CA 1
ATOM 793 C C . GLY A 1 96 ? -3.6 11.656 9.547 1 94.12 96 GLY A C 1
ATOM 794 O O . GLY A 1 96 ? -3.947 12.281 10.547 1 94.12 96 GLY A O 1
ATOM 795 N N . TRP A 1 97 ? -4.027 11.906 8.375 1 96.75 97 TRP A N 1
ATOM 796 C CA . TRP A 1 97 ? -5.02 12.953 8.148 1 96.75 97 TRP A CA 1
ATOM 797 C C . TRP A 1 97 ? -6.309 12.656 8.906 1 96.75 97 TRP A C 1
ATOM 799 O O . TRP A 1 97 ? -6.848 13.523 9.594 1 96.75 97 TRP A O 1
ATOM 809 N N . LYS A 1 98 ? -6.773 11.445 8.836 1 94.69 98 LYS A N 1
ATOM 810 C CA . LYS A 1 98 ? -7.988 11.031 9.539 1 94.69 98 LYS A CA 1
ATOM 811 C C . LYS A 1 98 ? -7.859 11.266 11.039 1 94.69 98 LYS A C 1
ATOM 813 O O . LYS A 1 98 ? -8.805 11.734 11.688 1 94.69 98 LYS A O 1
ATOM 818 N N . LYS A 1 99 ? -6.715 10.961 11.492 1 94.94 99 LYS A N 1
ATOM 819 C CA . LYS A 1 99 ? -6.477 11.148 12.922 1 94.94 99 LYS A CA 1
ATOM 820 C C . LYS A 1 99 ? -6.484 12.625 13.297 1 94.94 99 LYS A C 1
ATOM 822 O O . LYS A 1 99 ? -7.152 13.031 14.25 1 94.94 99 LYS A O 1
ATOM 827 N N . LEU A 1 100 ? -5.805 13.438 12.547 1 97.38 100 LEU A N 1
ATOM 828 C CA . LEU A 1 100 ? -5.777 14.875 12.828 1 97.38 100 LEU A CA 1
ATOM 829 C C . LEU A 1 100 ? -7.184 15.461 12.797 1 97.38 100 LEU A C 1
ATOM 831 O O . LEU A 1 100 ? -7.566 16.219 13.688 1 97.38 100 LEU A O 1
ATOM 835 N N . VAL A 1 101 ? -7.941 15.078 11.875 1 96.75 101 VAL A N 1
ATOM 836 C CA . VAL A 1 101 ? -9.297 15.602 11.734 1 96.75 101 VAL A CA 1
ATOM 837 C C . VAL A 1 101 ? -10.18 15.039 12.852 1 96.75 101 VAL A C 1
ATOM 839 O O . VAL A 1 101 ? -11.062 15.742 13.367 1 96.75 101 VAL A O 1
ATOM 842 N N . SER A 1 102 ? -9.992 13.852 13.18 1 95.19 102 SER A N 1
ATOM 843 C CA . SER A 1 102 ? -10.758 13.25 14.266 1 95.19 102 SER A CA 1
ATOM 844 C C . SER A 1 102 ? -10.453 13.938 15.594 1 95.19 102 SER A C 1
ATOM 846 O O . SER A 1 102 ? -11.352 14.133 16.422 1 95.19 102 SER A O 1
ATOM 848 N N . TRP A 1 103 ? -9.164 14.273 15.758 1 96.19 103 TRP A N 1
ATOM 849 C CA . TRP A 1 103 ? -8.734 14.883 17.016 1 96.19 103 TRP A CA 1
ATOM 850 C C . TRP A 1 103 ? -9.164 16.344 17.078 1 96.19 103 TRP A C 1
ATOM 852 O O . TRP A 1 103 ? -9.602 16.812 18.125 1 96.19 103 TRP A O 1
ATOM 862 N N . TYR A 1 104 ? -9.094 17.078 16 1 97 104 TYR A N 1
ATOM 863 C CA . TYR A 1 104 ? -9.18 18.531 16.078 1 97 104 TYR A CA 1
ATOM 864 C C . TYR A 1 104 ? -10.289 19.062 15.18 1 97 104 TYR A C 1
ATOM 866 O O . TYR A 1 104 ? -10.648 20.234 15.258 1 97 104 TYR A O 1
ATOM 874 N N . GLY A 1 105 ? -10.844 18.219 14.352 1 96.25 105 GLY A N 1
ATOM 875 C CA . GLY A 1 105 ? -11.781 18.672 13.344 1 96.25 105 GLY A CA 1
ATOM 876 C C . GLY A 1 105 ? -11.117 19.375 12.18 1 96.25 105 GLY A C 1
ATOM 877 O O . GLY A 1 105 ? -9.883 19.453 12.117 1 96.25 105 GLY A O 1
ATOM 878 N N . LEU A 1 106 ? -11.844 19.734 11.219 1 96.69 106 LEU A N 1
ATOM 879 C CA . LEU A 1 106 ? -11.43 20.516 10.055 1 96.69 106 LEU A CA 1
ATOM 880 C C . LEU A 1 106 ? -12.164 21.859 10.008 1 96.69 106 LEU A C 1
ATOM 882 O O . LEU A 1 106 ? -13.359 21.922 10.273 1 96.69 106 LEU A O 1
ATOM 886 N N . LYS A 1 107 ? -11.414 22.859 9.75 1 95.81 107 LYS A N 1
ATOM 887 C CA . LYS A 1 107 ? -12.016 24.188 9.68 1 95.81 107 LYS A CA 1
ATOM 888 C C . LYS A 1 107 ? -13.211 24.203 8.742 1 95.81 107 LYS A C 1
ATOM 890 O O . LYS A 1 107 ? -13.172 23.594 7.668 1 95.81 107 LYS A O 1
ATOM 895 N N . ASP A 1 108 ? -14.211 25.031 9.125 1 93.69 108 ASP A N 1
ATOM 896 C CA . ASP A 1 108 ? -15.453 25.109 8.367 1 93.69 108 ASP A CA 1
ATOM 897 C C . ASP A 1 108 ? -15.203 25.547 6.93 1 93.69 108 ASP A C 1
ATOM 899 O O . ASP A 1 108 ? -14.492 26.531 6.695 1 93.69 108 ASP A O 1
ATOM 903 N N . GLY A 1 109 ? -15.844 24.781 5.992 1 90.5 109 GLY A N 1
ATOM 904 C CA . GLY A 1 109 ? -15.781 25.156 4.59 1 90.5 109 GLY A CA 1
ATOM 905 C C . GLY A 1 109 ? -14.555 24.609 3.881 1 90.5 109 GLY A C 1
ATOM 906 O O . GLY A 1 109 ? -14.406 24.797 2.67 1 90.5 109 GLY A O 1
ATOM 907 N N . GLN A 1 110 ? -13.711 24 4.594 1 92.06 110 GLN A N 1
ATOM 908 C CA . GLN A 1 110 ? -12.508 23.484 3.959 1 92.06 110 GLN A CA 1
ATOM 909 C C . GLN A 1 110 ? -12.656 22 3.637 1 92.06 110 GLN A C 1
ATOM 911 O O . GLN A 1 110 ? -13.445 21.297 4.273 1 92.06 110 GLN A O 1
ATOM 916 N N . GLU A 1 111 ? -11.992 21.578 2.572 1 93.75 111 GLU A N 1
ATOM 917 C CA . GLU A 1 111 ? -11.922 20.172 2.166 1 93.75 111 GLU A CA 1
ATOM 918 C C . GLU A 1 111 ? -10.492 19.656 2.199 1 93.75 111 GLU A C 1
ATOM 920 O O . GLU A 1 111 ? -9.547 20.422 2.023 1 93.75 111 GLU A O 1
ATOM 925 N N . PRO A 1 112 ? -10.359 18.297 2.492 1 94.44 112 PRO A N 1
ATOM 926 C CA . PRO A 1 112 ? -9.008 17.734 2.453 1 94.44 112 PRO A CA 1
ATOM 927 C C . PRO A 1 112 ? -8.305 17.984 1.12 1 94.44 112 PRO A C 1
ATOM 929 O O . PRO A 1 112 ? -8.953 17.984 0.069 1 94.44 112 PRO A O 1
ATOM 932 N N . ILE A 1 113 ? -7.078 18.203 1.233 1 92.81 113 ILE A N 1
ATOM 933 C CA . ILE A 1 113 ? -6.258 18.328 0.037 1 92.81 113 ILE A CA 1
ATOM 934 C C . ILE A 1 113 ? -5.441 17.062 -0.175 1 92.81 113 ILE A C 1
ATOM 936 O O . ILE A 1 113 ? -4.398 16.875 0.458 1 92.81 113 ILE A O 1
ATOM 940 N N . ALA A 1 114 ? -5.871 16.219 -1.103 1 90.12 114 ALA A N 1
ATOM 941 C CA . ALA A 1 114 ? -5.277 14.914 -1.363 1 90.12 114 ALA A CA 1
ATOM 942 C C . ALA A 1 114 ? -4.219 15 -2.457 1 90.12 114 ALA A C 1
ATOM 944 O O . ALA A 1 114 ? -4.395 15.719 -3.445 1 90.12 114 ALA A O 1
ATOM 945 N N . ARG A 1 115 ? -3.084 14.289 -2.199 1 81.94 115 ARG A N 1
ATOM 946 C CA . ARG A 1 115 ? -2.043 14.102 -3.205 1 81.94 115 ARG A CA 1
ATOM 947 C C . ARG A 1 115 ? -1.735 12.617 -3.406 1 81.94 115 ARG A C 1
ATOM 949 O O . ARG A 1 115 ? -1.633 11.867 -2.438 1 81.94 115 ARG A O 1
ATOM 956 N N . LYS A 1 116 ? -1.878 12.164 -4.602 1 70.81 116 LYS A N 1
ATOM 957 C CA . LYS A 1 116 ? -1.474 10.789 -4.898 1 70.81 116 LYS A CA 1
ATOM 958 C C . LYS A 1 116 ? 0.045 10.672 -5 1 70.81 116 LYS A C 1
ATOM 960 O O . LYS A 1 116 ? 0.699 11.531 -5.602 1 70.81 116 LYS A O 1
ATOM 965 N N . VAL A 1 117 ? 0.59 10.117 -4.059 1 60.06 117 VAL A N 1
ATOM 966 C CA . VAL A 1 117 ? 2.027 9.883 -4.141 1 60.06 117 VAL A CA 1
ATOM 967 C C . VAL A 1 117 ? 2.318 8.805 -5.18 1 60.06 117 VAL A C 1
ATOM 969 O O . VAL A 1 117 ? 1.788 7.695 -5.102 1 60.06 117 VAL A O 1
ATOM 972 N N . SER A 1 118 ? 2.627 9.219 -6.5 1 53.66 118 SER A N 1
ATOM 973 C CA . SER A 1 118 ? 3.016 8.258 -7.523 1 53.66 118 SER A CA 1
ATOM 974 C C . SER A 1 118 ? 4.516 7.992 -7.492 1 53.66 118 SER A C 1
ATOM 976 O O . SER A 1 118 ? 5.297 8.852 -7.07 1 53.66 118 SER A O 1
ATOM 978 N N . GLN A 1 119 ? 4.949 6.852 -7.496 1 48.16 119 GLN A N 1
ATOM 979 C CA . GLN A 1 119 ? 6.359 6.602 -7.777 1 48.16 119 GLN A CA 1
ATOM 980 C C . GLN A 1 119 ? 6.809 7.348 -9.031 1 48.16 119 GLN A C 1
ATOM 982 O O . GLN A 1 119 ? 6.266 7.133 -10.117 1 48.16 119 GLN A O 1
ATOM 987 N N . GLN A 1 120 ? 7.137 8.57 -9.055 1 43.12 120 GLN A N 1
ATOM 988 C CA . GLN A 1 120 ? 7.812 9.125 -10.227 1 43.12 120 GLN A CA 1
ATOM 989 C C . GLN A 1 120 ? 8.836 8.141 -10.789 1 43.12 120 GLN A C 1
ATOM 991 O O . GLN A 1 120 ? 9.75 7.715 -10.086 1 43.12 120 GLN A O 1
ATOM 996 N N . GLN A 1 121 ? 8.453 7.109 -11.508 1 38.59 121 GLN A N 1
ATOM 997 C CA . GLN A 1 121 ? 9.5 6.441 -12.273 1 38.59 121 GLN A CA 1
ATOM 998 C C . GLN A 1 121 ? 10.352 7.453 -13.039 1 38.59 121 GLN A C 1
A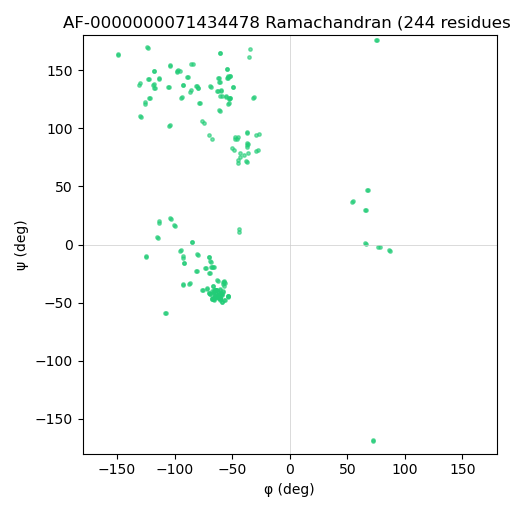TOM 1000 O O . GLN A 1 121 ? 9.82 8.281 -13.781 1 38.59 121 GLN A O 1
ATOM 1005 N N . LYS A 1 122 ? 11.453 7.988 -12.5 1 32.44 122 LYS A N 1
ATOM 1006 C CA . LYS A 1 122 ? 12.445 8.562 -13.398 1 32.44 122 LYS A CA 1
ATOM 1007 C C . LYS A 1 122 ? 12.711 7.637 -14.586 1 32.44 122 LYS A C 1
ATOM 1009 O O . LYS A 1 122 ? 12.93 6.438 -14.406 1 32.44 122 LYS A O 1
ATOM 1014 N N . SER A 1 123 ? 12.039 7.773 -15.727 1 29.12 123 SER A N 1
ATOM 1015 C CA . SER A 1 123 ? 12.578 7.258 -16.984 1 29.12 123 SER A CA 1
ATOM 1016 C C . SER A 1 123 ? 14.086 7.441 -17.047 1 29.12 123 SER A C 1
ATOM 1018 O O . SER A 1 123 ? 14.586 8.57 -17.031 1 29.12 123 SER A O 1
ATOM 1020 N N . SER A 1 124 ? 14.789 6.641 -16.234 1 26.91 124 SER A N 1
ATOM 1021 C CA . SER A 1 124 ? 16.078 6.641 -16.906 1 26.91 124 SER A CA 1
ATOM 1022 C C . SER A 1 124 ? 15.992 6.016 -18.297 1 26.91 124 SER A C 1
ATOM 1024 O O . SER A 1 124 ? 15.211 5.086 -18.5 1 26.91 124 SER A O 1
ATOM 1026 N N . MET B 1 1 ? -21.953 18.375 23.938 1 29.25 1 MET B N 1
ATOM 1027 C CA . MET B 1 1 ? -20.641 18.938 23.656 1 29.25 1 MET B CA 1
ATOM 1028 C C . MET B 1 1 ? -19.641 17.859 23.266 1 29.25 1 MET B C 1
ATOM 1030 O O . MET B 1 1 ? -19.453 16.891 24 1 29.25 1 MET B O 1
ATOM 1034 N N . ALA B 1 2 ? -19.766 17.125 22.203 1 38.12 2 ALA B N 1
ATOM 1035 C CA . ALA B 1 2 ? -19.359 15.758 21.891 1 38.12 2 ALA B CA 1
ATOM 1036 C C . ALA B 1 2 ? -17.938 15.484 22.359 1 38.12 2 ALA B C 1
ATOM 1038 O O . ALA B 1 2 ? -17 16.172 21.953 1 38.12 2 ALA B O 1
ATOM 1039 N N . GLU B 1 3 ? -17.609 15.344 23.594 1 37.75 3 GLU B N 1
ATOM 1040 C CA . GLU B 1 3 ? -16.422 15.18 24.438 1 37.75 3 GLU B CA 1
ATOM 1041 C C . GLU B 1 3 ? -15.453 14.156 23.828 1 37.75 3 GLU B C 1
ATOM 1043 O O . GLU B 1 3 ? -15.477 12.984 24.188 1 37.75 3 GLU B O 1
ATOM 1048 N N . GLY B 1 4 ? -15.562 13.719 22.562 1 42.47 4 GLY B N 1
ATOM 1049 C CA . GLY B 1 4 ? -14.781 12.656 21.953 1 42.47 4 GLY B CA 1
ATOM 1050 C C . GLY B 1 4 ? -13.344 12.617 22.438 1 42.47 4 GLY B C 1
ATOM 1051 O O . GLY B 1 4 ? -12.664 13.641 22.453 1 42.47 4 GLY B O 1
ATOM 1052 N N . GLY B 1 5 ? -13.102 11.984 23.469 1 50.41 5 GLY B N 1
ATOM 1053 C CA . GLY B 1 5 ? -11.906 11.875 24.297 1 50.41 5 GLY B CA 1
ATOM 1054 C C . GLY B 1 5 ? -10.625 12.094 23.516 1 50.41 5 GLY B C 1
ATOM 1055 O O . GLY B 1 5 ? -10.32 11.336 22.594 1 50.41 5 GLY B O 1
ATOM 1056 N N . LYS B 1 6 ? -10.352 13.484 23.328 1 61.75 6 LYS B N 1
ATOM 1057 C CA . LYS B 1 6 ? -9.109 13.914 22.688 1 61.75 6 LYS B CA 1
ATOM 1058 C C . LYS B 1 6 ? -7.945 13.023 23.094 1 61.75 6 LYS B C 1
ATOM 1060 O O . LYS B 1 6 ? -7.781 12.719 24.281 1 61.75 6 LYS B O 1
ATOM 1065 N N . THR B 1 7 ? -7.586 12.039 22.312 1 81.81 7 THR B N 1
ATOM 1066 C CA . THR B 1 7 ? -6.367 11.273 22.531 1 81.81 7 THR B CA 1
ATOM 1067 C C . THR B 1 7 ? -5.281 12.148 23.156 1 81.81 7 THR B C 1
ATOM 1069 O O . THR B 1 7 ? -5.176 13.336 22.844 1 81.81 7 THR B O 1
ATOM 1072 N N . ASP B 1 8 ? -4.754 11.664 24.266 1 93 8 ASP B N 1
ATOM 1073 C CA . ASP B 1 8 ? -3.736 12.461 24.953 1 93 8 ASP B CA 1
ATOM 1074 C C . ASP B 1 8 ? -2.598 12.828 24 1 93 8 ASP B C 1
ATOM 1076 O O . ASP B 1 8 ? -2.371 12.148 23 1 93 8 ASP B O 1
ATOM 1080 N N . VAL B 1 9 ? -2.025 13.883 24.266 1 94.25 9 VAL B N 1
ATOM 1081 C CA . VAL B 1 9 ? -1.034 14.484 23.391 1 94.25 9 VAL B CA 1
ATOM 1082 C C . VAL B 1 9 ? 0.097 13.492 23.125 1 94.25 9 VAL B C 1
ATOM 1084 O O . VAL B 1 9 ? 0.646 13.438 22.016 1 94.25 9 VAL B O 1
ATOM 1087 N N . GLU B 1 10 ? 0.455 12.609 24.125 1 93.69 10 GLU B N 1
ATOM 1088 C CA . GLU B 1 10 ? 1.51 11.617 23.938 1 93.69 10 GLU B CA 1
ATOM 1089 C C . GLU B 1 10 ? 1.107 10.578 22.891 1 93.69 10 GLU B C 1
ATOM 1091 O O . GLU B 1 10 ? 1.923 10.18 22.062 1 93.69 10 GLU B O 1
ATOM 1096 N N . THR B 1 11 ? -0.08 10.117 23.031 1 95 11 THR B N 1
ATOM 1097 C CA . THR B 1 11 ? -0.597 9.141 22.078 1 95 11 THR B CA 1
ATOM 1098 C C . THR B 1 11 ? -0.661 9.75 20.672 1 95 11 THR B C 1
ATOM 1100 O O . THR B 1 11 ? -0.316 9.086 19.688 1 95 11 THR B O 1
ATOM 1103 N N . GLN B 1 12 ? -1.079 11 20.594 1 96.06 12 GLN B N 1
ATOM 1104 C CA . GLN B 1 12 ? -1.148 11.688 19.297 1 96.06 12 GLN B CA 1
ATOM 1105 C C . GLN B 1 12 ? 0.227 11.773 18.641 1 96.06 12 GLN B C 1
ATOM 1107 O O . GLN B 1 12 ? 0.386 11.422 17.484 1 96.06 12 GLN B O 1
ATOM 1112 N N . LYS B 1 13 ? 1.179 12.164 19.406 1 95.38 13 LYS B N 1
ATOM 1113 C CA . LYS B 1 13 ? 2.551 12.273 18.922 1 95.38 13 LYS B CA 1
ATOM 1114 C C . LYS B 1 13 ? 3.064 10.93 18.406 1 95.38 13 LYS B C 1
ATOM 1116 O O . LYS B 1 13 ? 3.57 10.836 17.297 1 95.38 13 LYS B O 1
ATOM 1121 N N . THR B 1 14 ? 2.895 9.891 19.188 1 95 14 THR B N 1
ATOM 1122 C CA . THR B 1 14 ? 3.422 8.562 18.875 1 95 14 THR B CA 1
ATOM 1123 C C . THR B 1 14 ? 2.748 7.996 17.625 1 95 14 THR B C 1
ATOM 1125 O O . THR B 1 14 ? 3.418 7.445 16.75 1 95 14 THR B O 1
ATOM 1128 N N . GLU B 1 15 ? 1.449 8.156 17.609 1 93.88 15 GLU B N 1
ATOM 1129 C CA . GLU B 1 15 ? 0.721 7.641 16.453 1 93.88 15 GLU B CA 1
ATOM 1130 C C . GLU B 1 15 ? 1.111 8.383 15.18 1 93.88 15 GLU B C 1
ATOM 1132 O O . GLU B 1 15 ? 1.338 7.758 14.141 1 93.88 15 GLU B O 1
ATOM 1137 N N . MET B 1 16 ? 1.232 9.664 15.172 1 94.88 16 MET B N 1
ATOM 1138 C CA . MET B 1 16 ? 1.602 10.43 13.984 1 94.88 16 MET B CA 1
ATOM 1139 C C . MET B 1 16 ? 3.039 10.125 13.57 1 94.88 16 MET B C 1
ATOM 1141 O O . MET B 1 16 ? 3.33 10 12.375 1 94.88 16 MET B O 1
ATOM 1145 N N . GLU B 1 17 ? 3.941 10.016 14.547 1 93.75 17 GLU B N 1
ATOM 1146 C CA . GLU B 1 17 ? 5.32 9.648 14.25 1 93.75 17 GLU B CA 1
ATOM 1147 C C . GLU B 1 17 ? 5.383 8.32 13.492 1 93.75 17 GLU B C 1
ATOM 1149 O O . GLU B 1 17 ? 6.121 8.195 12.516 1 93.75 17 GLU B O 1
ATOM 1154 N N . ALA B 1 18 ? 4.652 7.395 14.016 1 91.06 18 ALA B N 1
ATOM 1155 C CA . ALA B 1 18 ? 4.613 6.082 13.375 1 91.06 18 ALA B CA 1
ATOM 1156 C C . ALA B 1 18 ? 4.09 6.18 11.945 1 91.06 18 ALA B C 1
ATOM 1158 O O . ALA B 1 18 ? 4.645 5.566 11.031 1 91.06 18 ALA B O 1
ATOM 1159 N N . LEU B 1 19 ? 3.078 6.961 11.766 1 87.69 19 LEU B N 1
ATOM 1160 C CA . LEU B 1 19 ? 2.436 7.074 10.461 1 87.69 19 LEU B CA 1
ATOM 1161 C C . LEU B 1 19 ? 3.338 7.801 9.469 1 87.69 19 LEU B C 1
ATOM 1163 O O . LEU B 1 19 ? 3.396 7.438 8.289 1 87.69 19 LEU B O 1
ATOM 1167 N N . LEU B 1 20 ? 3.996 8.859 9.906 1 88 20 LEU B N 1
ATOM 1168 C CA . LEU B 1 20 ? 4.883 9.625 9.039 1 88 20 LEU B CA 1
ATOM 1169 C C . LEU B 1 20 ? 6.109 8.805 8.656 1 88 20 LEU B C 1
ATOM 1171 O O . LEU B 1 20 ? 6.75 9.078 7.637 1 88 20 LEU B O 1
ATOM 1175 N N . LYS B 1 21 ? 6.422 7.781 9.391 1 82.31 21 LYS B N 1
ATOM 1176 C CA . LYS B 1 21 ? 7.559 6.906 9.117 1 82.31 21 LYS B CA 1
ATOM 1177 C C . LYS B 1 21 ? 7.145 5.719 8.258 1 82.31 21 LYS B C 1
ATOM 1179 O O . LYS B 1 21 ? 7.992 4.949 7.797 1 82.31 21 LYS B O 1
ATOM 1184 N N . THR B 1 22 ? 5.863 5.578 8.25 1 70.62 22 THR B N 1
ATOM 1185 C CA . THR B 1 22 ? 5.395 4.457 7.438 1 70.62 22 THR B CA 1
ATOM 1186 C C . THR B 1 22 ? 5.801 4.641 5.977 1 70.62 22 THR B C 1
ATOM 1188 O O . THR B 1 22 ? 5.566 5.699 5.391 1 70.62 22 THR B O 1
ATOM 1191 N N . PRO B 1 23 ? 6.617 3.766 5.562 1 57.47 23 PRO B N 1
ATOM 1192 C CA . PRO B 1 23 ? 7.039 3.865 4.164 1 57.47 23 PRO B CA 1
ATOM 1193 C C . PRO B 1 23 ? 5.863 3.938 3.195 1 57.47 23 PRO B C 1
ATOM 1195 O O . PRO B 1 23 ? 4.793 3.395 3.477 1 57.47 23 PRO B O 1
ATOM 1198 N N . LEU B 1 24 ? 5.855 5.012 2.314 1 53.06 24 LEU B N 1
ATOM 1199 C CA . LEU B 1 24 ? 4.887 5.105 1.229 1 53.06 24 LEU B CA 1
ATOM 1200 C C . LEU B 1 24 ? 4.613 3.732 0.624 1 53.06 24 LEU B C 1
ATOM 1202 O O . LEU B 1 24 ? 5.547 3.023 0.238 1 53.06 24 LEU B O 1
ATOM 1206 N N . ARG B 1 25 ? 3.76 3.078 1.188 1 50.84 25 ARG B N 1
ATOM 1207 C CA . ARG B 1 25 ? 3.459 1.742 0.683 1 50.84 25 ARG B CA 1
ATOM 1208 C C . ARG B 1 25 ? 3.379 1.737 -0.84 1 50.84 25 ARG B C 1
ATOM 1210 O O . ARG B 1 25 ? 2.621 2.512 -1.43 1 50.84 25 ARG B O 1
ATOM 1217 N N . LYS B 1 26 ? 4.496 1.727 -1.647 1 48.31 26 LYS B N 1
ATOM 1218 C CA . LYS B 1 26 ? 4.852 1.585 -3.055 1 48.31 26 LYS B CA 1
ATOM 1219 C 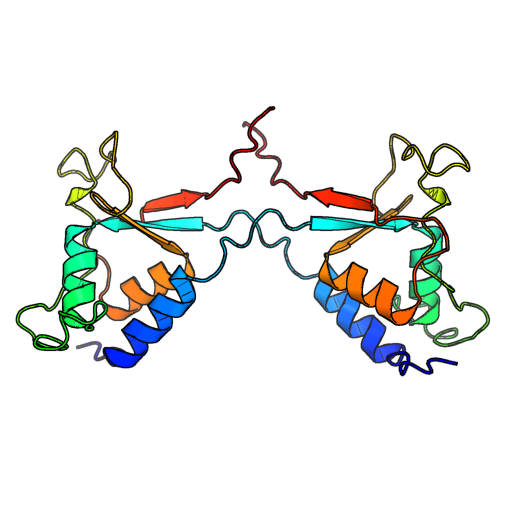C . LYS B 1 26 ? 3.924 0.603 -3.764 1 48.31 26 LYS B C 1
ATOM 1221 O O . LYS B 1 26 ? 3.293 -0.239 -3.119 1 48.31 26 LYS B O 1
ATOM 1226 N N . ALA B 1 27 ? 3.844 0.614 -5.07 1 55.03 27 ALA B N 1
ATOM 1227 C CA . ALA B 1 27 ? 3.441 -0.289 -6.148 1 55.03 27 ALA B CA 1
ATOM 1228 C C . ALA B 1 27 ? 3.609 -1.747 -5.73 1 55.03 27 ALA B C 1
ATOM 1230 O O . ALA B 1 27 ? 4.68 -2.148 -5.27 1 55.03 27 ALA B O 1
ATOM 1231 N N . GLU B 1 28 ? 2.578 -2.234 -5.289 1 69 28 GLU B N 1
ATOM 1232 C CA . GLU B 1 28 ? 2.648 -3.627 -4.859 1 69 28 GLU B CA 1
ATOM 1233 C C . GLU B 1 28 ? 3.191 -4.523 -5.969 1 69 28 GLU B C 1
ATOM 1235 O O . GLU B 1 28 ? 2.906 -4.297 -7.148 1 69 28 GLU B O 1
ATOM 1240 N N . THR B 1 29 ? 4.207 -5.141 -5.676 1 79.31 29 THR B N 1
ATOM 1241 C CA . THR B 1 29 ? 4.734 -6.148 -6.586 1 79.31 29 THR B CA 1
ATOM 1242 C C . THR B 1 29 ? 3.934 -7.441 -6.484 1 79.31 29 THR B C 1
ATOM 1244 O O . THR B 1 29 ? 3.598 -7.887 -5.387 1 79.31 29 THR B O 1
ATOM 1247 N N . TRP B 1 30 ? 3.398 -7.805 -7.668 1 86.75 30 TRP B N 1
ATOM 1248 C CA . TRP B 1 30 ? 2.76 -9.109 -7.777 1 86.75 30 TRP B CA 1
ATOM 1249 C C . TRP B 1 30 ? 3.65 -10.094 -8.531 1 86.75 30 TRP B C 1
ATOM 1251 O O . TRP B 1 30 ? 4.543 -9.688 -9.273 1 86.75 30 TRP B O 1
ATOM 1261 N N . TYR B 1 31 ? 3.479 -11.312 -8.258 1 93.25 31 TYR B N 1
ATOM 1262 C CA . TYR B 1 31 ? 4.27 -12.352 -8.906 1 93.25 31 TYR B CA 1
ATOM 1263 C C . TYR B 1 31 ? 3.379 -13.297 -9.711 1 93.25 31 TYR B C 1
ATOM 1265 O O . TYR B 1 31 ? 2.277 -13.641 -9.273 1 93.25 31 TYR B O 1
ATOM 1273 N N . LEU B 1 32 ? 3.918 -13.602 -10.883 1 95.38 32 LEU B N 1
ATOM 1274 C CA . LEU B 1 32 ? 3.221 -14.555 -11.742 1 95.38 32 LEU B CA 1
ATOM 1275 C C . LEU B 1 32 ? 3.488 -15.984 -11.289 1 95.38 32 LEU B C 1
ATOM 1277 O O . LEU B 1 32 ? 4.633 -16.359 -11.016 1 95.38 32 LEU B O 1
ATOM 1281 N N . VAL B 1 33 ? 2.422 -16.75 -11.242 1 97.69 33 VAL B N 1
ATOM 1282 C CA . VAL B 1 33 ? 2.506 -18.188 -11.023 1 97.69 33 VAL B CA 1
ATOM 1283 C C . VAL B 1 33 ? 1.837 -18.922 -12.188 1 97.69 33 VAL B C 1
ATOM 1285 O O . VAL B 1 33 ? 0.691 -18.641 -12.539 1 97.69 33 VAL B O 1
ATOM 1288 N N . ASP B 1 34 ? 2.602 -19.844 -12.789 1 97.62 34 ASP B N 1
ATOM 1289 C CA . ASP B 1 34 ? 2.047 -20.672 -13.859 1 97.62 34 ASP B CA 1
ATOM 1290 C C . ASP B 1 34 ? 0.711 -21.281 -13.445 1 97.62 34 ASP B C 1
ATOM 1292 O O . ASP B 1 34 ? 0.601 -21.875 -12.367 1 97.62 34 ASP B O 1
ATOM 1296 N N . SER B 1 35 ? -0.207 -21.219 -14.336 1 97.31 35 SER B N 1
ATOM 1297 C CA . SER B 1 35 ? -1.551 -21.688 -14.016 1 97.31 35 SER B CA 1
ATOM 1298 C C . SER B 1 35 ? -1.569 -23.188 -13.789 1 97.31 35 SER B C 1
ATOM 1300 O O . SER B 1 35 ? -2.309 -23.688 -12.938 1 97.31 35 SER B O 1
ATOM 1302 N N . SER B 1 36 ? -0.795 -23.938 -14.5 1 96.62 36 SER B N 1
ATOM 1303 C CA . SER B 1 36 ? -0.751 -25.391 -14.336 1 96.62 36 SER B CA 1
ATOM 1304 C C . SER B 1 36 ? -0.317 -25.766 -12.93 1 96.62 36 SER B C 1
ATOM 1306 O O . SER B 1 36 ? -0.933 -26.625 -12.297 1 96.62 36 SER B O 1
ATOM 1308 N N . TRP B 1 37 ? 0.663 -25.125 -12.539 1 97.94 37 TRP B N 1
ATOM 1309 C CA . TRP B 1 37 ? 1.137 -25.391 -11.188 1 97.94 37 TRP B CA 1
ATOM 1310 C C . TRP B 1 37 ? 0.112 -24.938 -10.156 1 97.94 37 TRP B C 1
ATOM 1312 O O . TRP B 1 37 ? -0.184 -25.672 -9.203 1 97.94 37 TRP B O 1
ATOM 1322 N N . PHE B 1 38 ? -0.395 -23.734 -10.344 1 97.62 38 PHE B N 1
ATOM 1323 C CA . PHE B 1 38 ? -1.285 -23.156 -9.352 1 97.62 38 PHE B CA 1
ATOM 1324 C C . PHE B 1 38 ? -2.564 -23.969 -9.219 1 97.62 38 PHE B C 1
ATOM 1326 O O . PHE B 1 38 ? -3.072 -24.172 -8.109 1 97.62 38 PHE B O 1
ATOM 1333 N N . LYS B 1 39 ? -3.051 -24.438 -10.32 1 96.5 39 LYS B N 1
ATOM 1334 C CA . LYS B 1 39 ? -4.258 -25.266 -10.289 1 96.5 39 LYS B CA 1
ATOM 1335 C C . LYS B 1 39 ? -4.008 -26.594 -9.578 1 96.5 39 LYS B C 1
ATOM 1337 O O . LYS B 1 39 ? -4.879 -27.078 -8.859 1 96.5 39 LYS B O 1
ATOM 1342 N N . LYS B 1 40 ? -2.871 -27.125 -9.828 1 96.19 40 LYS B N 1
ATOM 1343 C CA . LYS B 1 40 ? -2.496 -28.344 -9.102 1 96.19 40 LYS B CA 1
ATOM 1344 C C . LYS B 1 40 ? -2.436 -28.078 -7.594 1 96.19 40 LYS B C 1
ATOM 1346 O O . LYS B 1 40 ? -2.93 -28.875 -6.801 1 96.19 40 LYS B O 1
ATOM 1351 N N . TRP B 1 41 ? -1.854 -26.938 -7.273 1 97.5 41 TRP B N 1
ATOM 1352 C CA . TRP B 1 41 ? -1.775 -26.531 -5.871 1 97.5 41 TRP B CA 1
ATOM 1353 C C . TRP B 1 41 ? -3.168 -26.344 -5.281 1 97.5 41 TRP B C 1
ATOM 1355 O O . TRP B 1 41 ? -3.449 -26.797 -4.172 1 97.5 41 TRP B O 1
ATOM 1365 N N . LYS B 1 42 ? -3.98 -25.672 -6.016 1 97 42 LYS B N 1
ATOM 1366 C CA . LYS B 1 42 ? -5.359 -25.484 -5.578 1 97 42 LYS B CA 1
ATOM 1367 C C . LYS B 1 42 ? -6.031 -26.812 -5.262 1 97 42 LYS B C 1
ATOM 1369 O O . LYS B 1 42 ? -6.703 -26.953 -4.238 1 97 42 LYS B O 1
ATOM 1374 N N . LYS B 1 43 ? -5.871 -27.781 -6.062 1 96.56 43 LYS B N 1
ATOM 1375 C CA . LYS B 1 43 ? -6.426 -29.109 -5.824 1 96.56 43 LYS B CA 1
ATOM 1376 C C . LYS B 1 43 ? -5.848 -29.734 -4.551 1 96.56 43 LYS B C 1
ATOM 1378 O O . LYS B 1 43 ? -6.582 -30.312 -3.75 1 96.56 43 LYS B O 1
ATOM 1383 N N . TYR B 1 44 ? -4.547 -29.594 -4.457 1 96.56 44 TYR B N 1
ATOM 1384 C CA . TYR B 1 44 ? -3.844 -30.188 -3.322 1 96.56 44 TYR B CA 1
ATOM 1385 C C . TYR B 1 44 ? -4.359 -29.609 -2.006 1 96.56 44 TYR B C 1
ATOM 1387 O O . TYR B 1 44 ? -4.543 -30.344 -1.033 1 96.56 44 TYR B O 1
ATOM 1395 N N . VAL B 1 45 ? -4.656 -28.312 -1.954 1 96.38 45 VAL B N 1
ATOM 1396 C CA . VAL B 1 45 ? -5.086 -27.688 -0.708 1 96.38 45 VAL B CA 1
ATOM 1397 C C . VAL B 1 45 ? -6.609 -27.656 -0.645 1 96.38 45 VAL B C 1
ATOM 1399 O O . VAL B 1 45 ? -7.188 -27.25 0.371 1 96.38 45 VAL B O 1
ATOM 1402 N N . GLY B 1 46 ? -7.234 -28.047 -1.649 1 95.81 46 GLY B N 1
ATOM 1403 C CA . GLY B 1 46 ? -8.688 -27.953 -1.687 1 95.81 46 GLY B CA 1
ATOM 1404 C C . GLY B 1 46 ? -9.188 -26.531 -1.733 1 95.81 46 GLY B C 1
ATOM 1405 O O . GLY B 1 46 ? -10.07 -26.141 -0.957 1 95.81 46 GLY B O 1
ATOM 1406 N N . PHE B 1 47 ? -8.57 -25.766 -2.613 1 95.25 47 PHE B N 1
ATOM 1407 C CA . PHE B 1 47 ? -8.875 -24.344 -2.729 1 95.25 47 PHE B CA 1
ATOM 1408 C C . PHE B 1 47 ? -10.297 -24.141 -3.23 1 95.25 47 PHE B C 1
ATOM 1410 O O . PHE B 1 47 ? -11.039 -23.312 -2.684 1 95.25 47 PHE B O 1
ATOM 1417 N N . ASP B 1 48 ? -10.625 -24.906 -4.281 1 92.75 48 ASP B N 1
ATOM 1418 C CA . ASP B 1 48 ? -12 -24.891 -4.766 1 92.75 48 ASP B CA 1
ATOM 1419 C C . ASP B 1 48 ? -12.844 -25.953 -4.051 1 92.75 48 ASP B C 1
ATOM 1421 O O . ASP B 1 48 ? -12.367 -27.047 -3.773 1 92.75 48 ASP B O 1
ATOM 1425 N N . SER B 1 49 ? -14.055 -25.672 -3.793 1 88 49 SER B N 1
ATOM 1426 C CA . SER B 1 49 ? -14.938 -26.547 -3.031 1 88 49 SER B CA 1
ATOM 1427 C C . SER B 1 49 ? -15.062 -27.906 -3.688 1 88 49 SER B C 1
ATOM 1429 O O . SER B 1 49 ? -15.234 -28.922 -3 1 88 49 SER B O 1
ATOM 1431 N N . TRP B 1 50 ? -14.992 -28 -4.906 1 88.75 50 TRP B N 1
ATOM 1432 C CA . TRP B 1 50 ? -15.203 -29.266 -5.625 1 88.75 50 TRP B CA 1
ATOM 1433 C C . TRP B 1 50 ? -13.961 -30.141 -5.562 1 88.75 50 TRP B C 1
ATOM 1435 O O . TRP B 1 50 ? -14.023 -31.328 -5.871 1 88.75 50 TRP B O 1
ATOM 1445 N N . ASP B 1 51 ? -12.867 -29.656 -5.086 1 88.69 51 ASP B N 1
ATOM 1446 C CA . ASP B 1 51 ? -11.617 -30.406 -5.043 1 88.69 51 ASP B CA 1
ATOM 1447 C C . ASP B 1 51 ? -11.367 -30.984 -3.648 1 88.69 51 ASP B C 1
ATOM 1449 O O . ASP B 1 51 ? -10.273 -31.469 -3.361 1 88.69 51 ASP B O 1
ATOM 1453 N N . MET B 1 52 ? -12.297 -31.062 -2.795 1 91.19 52 MET B N 1
ATOM 1454 C CA . MET B 1 52 ? -12.125 -31.453 -1.399 1 91.19 52 MET B CA 1
ATOM 1455 C C . MET B 1 52 ? -11.781 -32.938 -1.285 1 91.19 52 MET B C 1
ATOM 1457 O O . MET B 1 52 ? -11.141 -33.344 -0.325 1 91.19 52 MET B O 1
ATOM 1461 N N . ASN B 1 53 ? -12.156 -33.656 -2.24 1 92.44 53 ASN B N 1
ATOM 1462 C CA . ASN B 1 53 ? -11.961 -35.094 -2.219 1 92.44 53 ASN B CA 1
ATOM 1463 C C . ASN B 1 53 ? -10.5 -35.469 -2.422 1 92.44 53 ASN B C 1
ATOM 1465 O O . ASN B 1 53 ? -10.062 -36.562 -2.02 1 92.44 53 ASN B O 1
ATOM 1469 N N . VAL B 1 54 ? -9.781 -34.594 -2.949 1 94.19 54 VAL B N 1
ATOM 1470 C CA . VAL B 1 54 ? -8.391 -34.906 -3.238 1 94.19 54 VAL B CA 1
ATOM 1471 C C . VAL B 1 54 ? -7.461 -34.062 -2.387 1 94.19 54 VAL B C 1
ATOM 1473 O O . VAL B 1 54 ? -6.238 -34.125 -2.52 1 94.19 54 VAL B O 1
ATOM 1476 N N . LYS B 1 55 ? -8.047 -33.375 -1.547 1 94.12 55 LYS B N 1
ATOM 1477 C CA . LYS B 1 55 ? -7.285 -32.469 -0.675 1 94.12 55 LYS B CA 1
ATOM 1478 C C . LYS B 1 55 ? -6.199 -33.25 0.077 1 94.12 55 LYS B C 1
ATOM 1480 O O . LYS B 1 55 ? -6.473 -34.25 0.699 1 94.12 55 LYS B O 1
ATOM 1485 N N . GLY B 1 56 ? -5.051 -32.719 -0.05 1 93.56 56 GLY B N 1
ATOM 1486 C CA . GLY B 1 56 ? -3.941 -33.312 0.685 1 93.56 56 GLY B CA 1
ATOM 1487 C C . GLY B 1 56 ? -3.414 -34.594 0.053 1 93.56 56 GLY B C 1
ATOM 1488 O O . GLY B 1 56 ? -2.484 -35.219 0.573 1 93.56 56 GLY B O 1
ATOM 1489 N N . SER B 1 57 ? -3.953 -35.031 -0.951 1 94.5 57 SER B N 1
ATOM 1490 C CA . SER B 1 57 ? -3.512 -36.25 -1.629 1 94.5 57 SER B CA 1
ATOM 1491 C C . SER B 1 57 ? -2.158 -36.031 -2.301 1 94.5 57 SER B C 1
ATOM 1493 O O . SER B 1 57 ? -1.917 -35 -2.924 1 94.5 57 SER B O 1
ATOM 1495 N N . GLN B 1 58 ? -1.362 -37 -2.127 1 93.75 58 GLN B N 1
ATOM 1496 C CA . GLN B 1 58 ? -0.044 -36.938 -2.748 1 93.75 58 GLN B CA 1
ATOM 1497 C C . GLN B 1 58 ? -0.149 -37 -4.27 1 93.75 58 GLN B C 1
ATOM 1499 O O . GLN B 1 58 ? 0.775 -36.594 -4.977 1 93.75 58 GLN B O 1
ATOM 1504 N N . ILE B 1 59 ? -1.254 -37.469 -4.723 1 93.69 59 ILE B N 1
ATOM 1505 C CA . ILE B 1 59 ? -1.496 -37.594 -6.152 1 93.69 59 ILE B CA 1
ATOM 1506 C C . ILE B 1 59 ? -1.486 -36.219 -6.805 1 93.69 59 ILE B C 1
ATOM 1508 O O . ILE B 1 59 ? -1.065 -36.062 -7.957 1 93.69 59 ILE B O 1
ATOM 1512 N N . VAL B 1 60 ? -1.894 -35.219 -6.055 1 94.94 60 VAL B N 1
ATOM 1513 C CA . VAL B 1 60 ? -1.997 -33.875 -6.625 1 94.94 60 VAL B CA 1
ATOM 1514 C C . VAL B 1 60 ? -0.97 -32.969 -5.969 1 94.94 60 VAL B C 1
ATOM 1516 O O . VAL B 1 60 ? -1.133 -31.734 -5.969 1 94.94 60 VAL B O 1
ATOM 1519 N N . PHE B 1 61 ? -0.054 -33.531 -5.395 1 96.19 61 PHE B N 1
ATOM 1520 C CA . PHE B 1 61 ? 1.011 -32.719 -4.824 1 96.19 61 PHE B CA 1
ATOM 1521 C C . PHE B 1 61 ? 1.695 -31.875 -5.902 1 96.19 61 PHE B C 1
ATOM 1523 O O . PHE B 1 61 ? 2.143 -32.406 -6.918 1 96.19 61 PHE B O 1
ATOM 1530 N N . PRO B 1 62 ? 1.846 -30.562 -5.758 1 96.38 62 PRO B N 1
ATOM 1531 C CA . PRO B 1 62 ? 2.293 -29.703 -6.852 1 96.38 62 PRO B CA 1
ATOM 1532 C C . PRO B 1 62 ? 3.809 -29.719 -7.039 1 96.38 62 PRO B C 1
ATOM 1534 O O . PRO B 1 62 ? 4.301 -29.422 -8.133 1 96.38 62 PRO B O 1
ATOM 1537 N N . GLY B 1 63 ? 4.543 -30.094 -5.934 1 96.69 63 GLY B N 1
ATOM 1538 C CA . GLY B 1 63 ? 5.988 -29.953 -6.047 1 96.69 63 GLY B CA 1
ATOM 1539 C C . GLY B 1 63 ? 6.461 -28.516 -6.004 1 96.69 63 GLY B C 1
ATOM 1540 O O . GLY B 1 63 ? 5.715 -27.625 -5.605 1 96.69 63 GLY B O 1
ATOM 1541 N N . PRO B 1 64 ? 7.75 -28.266 -6.328 1 97.56 64 PRO B N 1
ATOM 1542 C CA . PRO B 1 64 ? 8.258 -26.891 -6.332 1 97.56 64 PRO B CA 1
ATOM 1543 C C . PRO B 1 64 ? 7.535 -26 -7.34 1 97.56 64 PRO B C 1
ATOM 1545 O O . PRO B 1 64 ? 7.137 -26.469 -8.406 1 97.56 64 PRO B O 1
ATOM 1548 N N . VAL B 1 65 ? 7.355 -24.766 -6.93 1 97.88 65 VAL B N 1
ATOM 1549 C CA . VAL B 1 65 ? 6.734 -23.812 -7.852 1 97.88 65 VAL B CA 1
ATOM 1550 C C . VAL B 1 65 ? 7.469 -23.828 -9.188 1 97.88 65 VAL B C 1
ATOM 1552 O O . VAL B 1 65 ? 8.695 -23.703 -9.227 1 97.88 65 VAL B O 1
ATOM 1555 N N . ASP B 1 66 ? 6.715 -24.031 -10.281 1 96.94 66 ASP B N 1
ATOM 1556 C CA . ASP B 1 66 ? 7.293 -24.203 -11.609 1 96.94 66 ASP B CA 1
ATOM 1557 C C . ASP B 1 66 ? 6.613 -23.297 -12.625 1 96.94 66 ASP B C 1
ATOM 1559 O O . ASP B 1 66 ? 5.477 -23.547 -13.031 1 96.94 66 ASP B O 1
ATOM 1563 N N . ASN B 1 67 ? 7.367 -22.297 -13.086 1 96.44 67 ASN B N 1
ATOM 1564 C CA . ASN B 1 67 ? 6.84 -21.344 -14.055 1 96.44 67 ASN B CA 1
ATOM 1565 C C . ASN B 1 67 ? 7.367 -21.609 -15.453 1 96.44 67 ASN B C 1
ATOM 1567 O O . ASN B 1 67 ? 7.359 -20.734 -16.312 1 96.44 67 ASN B O 1
ATOM 1571 N N . SER B 1 68 ? 7.797 -22.781 -15.742 1 93.38 68 SER B N 1
ATOM 1572 C CA . SER B 1 68 ? 8.383 -23.172 -17.016 1 93.38 68 SER B CA 1
ATOM 1573 C C . SER B 1 68 ? 7.422 -22.891 -18.172 1 93.38 68 SER B C 1
ATOM 1575 O O . SER B 1 68 ? 7.848 -22.516 -19.266 1 93.38 68 SER B O 1
ATOM 1577 N N . GLY B 1 69 ? 6.16 -23.094 -17.828 1 93.81 69 GLY B N 1
ATOM 1578 C CA . GLY B 1 69 ? 5.156 -22.922 -18.875 1 93.81 69 GLY B CA 1
ATOM 1579 C C . GLY B 1 69 ? 4.969 -21.484 -19.297 1 93.81 69 GLY B C 1
ATOM 1580 O O . GLY B 1 69 ? 4.312 -21.203 -20.297 1 93.81 69 GLY B O 1
ATOM 1581 N N . LEU B 1 70 ? 5.492 -20.547 -18.625 1 95.5 70 LEU B N 1
ATOM 1582 C CA . LEU B 1 70 ? 5.281 -19.141 -18.906 1 95.5 70 LEU B CA 1
ATOM 1583 C C . LEU B 1 70 ? 6.371 -18.594 -19.828 1 95.5 70 LEU B C 1
ATOM 1585 O O . LEU B 1 70 ? 6.23 -17.516 -20.406 1 95.5 70 LEU B O 1
ATOM 1589 N N . PHE B 1 71 ? 7.395 -19.328 -20.062 1 92.56 71 PHE B N 1
ATOM 1590 C CA . PHE B 1 71 ? 8.523 -18.859 -20.859 1 92.56 71 PHE B CA 1
ATOM 1591 C C . PHE B 1 71 ? 8.391 -19.344 -22.297 1 92.56 71 PHE B C 1
ATOM 1593 O O . PHE B 1 71 ? 7.797 -20.406 -22.547 1 92.56 71 PHE B O 1
ATOM 1600 N N . ARG B 1 72 ? 8.906 -18.594 -23.172 1 89.56 72 ARG B N 1
ATOM 1601 C CA . ARG B 1 72 ? 8.867 -18.922 -24.594 1 89.56 72 ARG B CA 1
ATOM 1602 C C . ARG B 1 72 ? 9.766 -20.125 -24.891 1 89.56 72 ARG B C 1
ATOM 1604 O O . ARG B 1 72 ? 9.477 -20.922 -25.797 1 89.56 72 ARG B O 1
ATOM 1611 N N . ASP B 1 73 ? 10.984 -20.047 -24.219 1 84.62 73 ASP B N 1
ATOM 1612 C CA . ASP B 1 73 ? 11.938 -21.109 -24.484 1 84.62 73 ASP B CA 1
ATOM 1613 C C . ASP B 1 73 ? 12.375 -21.812 -23.203 1 84.62 73 ASP B C 1
ATOM 1615 O O . ASP B 1 73 ? 12.039 -21.359 -22.109 1 84.62 73 ASP B O 1
ATOM 1619 N N . TRP B 1 74 ? 13.031 -22.859 -23.438 1 79.56 74 TRP B N 1
ATOM 1620 C CA . TRP B 1 74 ? 13.43 -23.703 -22.312 1 79.56 74 TRP B CA 1
ATOM 1621 C C . TRP B 1 74 ? 14.492 -23.016 -21.469 1 79.56 74 TRP B C 1
ATOM 1623 O O . TRP B 1 74 ? 14.742 -23.406 -20.328 1 79.56 74 TRP B O 1
ATOM 1633 N N . HIS B 1 75 ? 15.086 -21.938 -22.016 1 78.62 75 HIS B N 1
ATOM 1634 C CA . HIS B 1 75 ? 16.156 -21.234 -21.297 1 78.62 75 HIS B CA 1
ATOM 1635 C C . HIS B 1 75 ? 15.57 -20.203 -20.328 1 78.62 75 HIS B C 1
ATOM 1637 O O . HIS B 1 75 ? 16.312 -19.578 -19.578 1 78.62 75 HIS B O 1
ATOM 1643 N N . MET B 1 76 ? 14.281 -20.125 -20.234 1 76.25 76 MET B N 1
ATOM 1644 C CA . MET B 1 76 ? 13.57 -19.281 -19.281 1 76.25 76 MET B CA 1
ATOM 1645 C C . MET B 1 76 ? 14.047 -17.828 -19.391 1 76.25 76 MET B C 1
ATOM 1647 O O . MET B 1 76 ? 14.234 -17.156 -18.375 1 76.25 76 MET B O 1
ATOM 1651 N N . LEU B 1 77 ? 14.336 -17.375 -20.594 1 76.38 77 LEU B N 1
ATOM 1652 C CA . LEU B 1 77 ? 14.883 -16.047 -20.797 1 76.38 77 LEU B CA 1
ATOM 1653 C C . LEU B 1 77 ? 13.773 -15.031 -21.062 1 76.38 77 LEU B C 1
ATOM 1655 O O . LEU B 1 77 ? 13.859 -13.883 -20.641 1 76.38 77 LEU B O 1
ATOM 1659 N N . ASP B 1 78 ? 12.773 -15.586 -21.75 1 88.69 78 ASP B N 1
ATOM 1660 C CA . ASP B 1 78 ? 11.719 -14.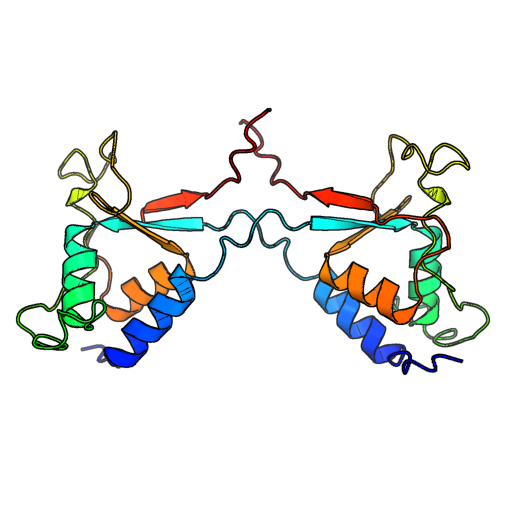664 -22.141 1 88.69 78 ASP B CA 1
ATOM 1661 C C . ASP B 1 78 ? 10.344 -15.211 -21.781 1 88.69 78 ASP B C 1
ATOM 1663 O O . ASP B 1 78 ? 10.055 -16.391 -22.016 1 88.69 78 ASP B O 1
ATOM 1667 N N . ILE B 1 79 ? 9.586 -14.344 -21.281 1 89.75 79 ILE B N 1
ATOM 1668 C CA . ILE B 1 79 ? 8.211 -14.688 -20.938 1 89.75 79 ILE B CA 1
ATOM 1669 C C . ILE B 1 79 ? 7.336 -14.656 -22.188 1 89.75 79 ILE B C 1
ATOM 1671 O O . ILE B 1 79 ? 7.512 -13.789 -23.047 1 89.75 79 ILE B O 1
ATOM 1675 N N . LYS B 1 80 ? 6.438 -15.672 -22.375 1 92.88 80 LYS B N 1
ATOM 1676 C CA . LYS B 1 80 ? 5.48 -15.727 -23.484 1 92.88 80 LYS B CA 1
ATOM 1677 C C . LYS B 1 80 ? 4.656 -14.438 -23.547 1 92.88 80 LYS B C 1
ATOM 1679 O O . LYS B 1 80 ? 4.406 -13.805 -22.531 1 92.88 80 LYS B O 1
ATOM 1684 N N . GLU B 1 81 ? 4.383 -14.094 -24.766 1 87.62 81 GLU B N 1
ATOM 1685 C CA . GLU B 1 81 ? 3.525 -12.93 -24.984 1 87.62 81 GLU B CA 1
ATOM 1686 C C . GLU B 1 81 ? 2.049 -13.32 -24.938 1 87.62 81 GLU B C 1
ATOM 1688 O O . GLU B 1 81 ? 1.7 -14.484 -25.109 1 87.62 81 GLU B O 1
ATOM 1693 N N . HIS B 1 82 ? 1.201 -12.406 -24.625 1 90 82 HIS B N 1
ATOM 1694 C CA . HIS B 1 82 ? -0.25 -12.531 -24.688 1 90 82 HIS B CA 1
ATOM 1695 C C . HIS B 1 82 ? -0.754 -13.547 -23.672 1 90 82 HIS B C 1
ATOM 1697 O O . HIS B 1 82 ? -1.608 -14.383 -23.984 1 90 82 HIS B O 1
ATOM 1703 N N . LEU B 1 83 ? -0.045 -13.672 -22.609 1 91.44 83 LEU B N 1
ATOM 1704 C CA . LEU B 1 83 ? -0.52 -14.5 -21.5 1 91.44 83 LEU B CA 1
ATOM 1705 C C . LEU B 1 83 ? -1.831 -13.961 -20.938 1 91.44 83 LEU B C 1
ATOM 1707 O O . LEU B 1 83 ? -2.014 -12.742 -20.844 1 91.44 83 LEU B O 1
ATOM 1711 N N . ILE B 1 84 ? -2.65 -14.898 -20.641 1 92.44 84 ILE B N 1
ATOM 1712 C CA . ILE B 1 84 ? -3.973 -14.516 -20.172 1 92.44 84 ILE B CA 1
ATOM 1713 C C . ILE B 1 84 ? -4.066 -14.758 -18.656 1 92.44 84 ILE B C 1
ATOM 1715 O O . ILE B 1 84 ? -3.693 -15.828 -18.172 1 92.44 84 ILE B O 1
ATOM 1719 N N . ASP B 1 85 ? -4.594 -13.844 -17.953 1 90 85 ASP B N 1
ATOM 1720 C CA . ASP B 1 85 ? -4.805 -13.914 -16.516 1 90 85 ASP B CA 1
ATOM 1721 C C . ASP B 1 85 ? -5.75 -15.055 -16.156 1 90 85 ASP B C 1
ATOM 1723 O O . ASP B 1 85 ? -6.809 -15.211 -16.766 1 90 85 ASP B O 1
ATOM 1727 N N . GLU B 1 86 ? -5.371 -15.891 -15.156 1 91 86 GLU B N 1
ATOM 1728 C CA . GLU B 1 86 ? -6.102 -17.031 -14.609 1 91 86 GLU B CA 1
ATOM 1729 C C . GLU B 1 86 ? -6.254 -18.141 -15.648 1 91 86 GLU B C 1
ATOM 1731 O O . GLU B 1 86 ? -6.789 -19.203 -15.344 1 91 86 GLU B O 1
ATOM 1736 N N . LEU B 1 87 ? -5.781 -18.016 -16.734 1 93.38 87 LEU B N 1
ATOM 1737 C CA . LEU B 1 87 ? -5.684 -19.078 -17.734 1 93.38 87 LEU B CA 1
ATOM 1738 C C . LEU B 1 87 ? -4.238 -19.531 -17.906 1 93.38 87 LEU B C 1
ATOM 1740 O O . LEU B 1 87 ? -3.895 -20.672 -17.562 1 93.38 87 LEU B O 1
ATOM 1744 N N . ASP B 1 88 ? -3.359 -18.625 -18.266 1 96.06 88 ASP B N 1
ATOM 1745 C CA . ASP B 1 88 ? -1.947 -18.953 -18.422 1 96.06 88 ASP B CA 1
ATOM 1746 C C . ASP B 1 88 ? -1.193 -18.812 -17.109 1 96.06 88 ASP B C 1
ATOM 1748 O O . ASP B 1 88 ? -0.239 -19.547 -16.844 1 96.06 88 ASP B O 1
ATOM 1752 N N . TYR B 1 89 ? -1.644 -17.859 -16.359 1 96.44 89 TYR B N 1
ATOM 1753 C CA . TYR B 1 89 ? -0.976 -17.609 -15.086 1 96.44 89 TYR B CA 1
ATOM 1754 C C . TYR B 1 89 ? -1.96 -17.078 -14.055 1 96.44 89 TYR B C 1
ATOM 1756 O O . TYR B 1 89 ? -3.086 -16.703 -14.391 1 96.44 89 TYR B O 1
ATOM 1764 N N . TYR B 1 90 ? -1.543 -17.141 -12.719 1 94.56 90 TYR B N 1
ATOM 1765 C CA . TYR B 1 90 ? -2.182 -16.438 -11.617 1 94.56 90 TYR B CA 1
ATOM 1766 C C . TYR B 1 90 ? -1.253 -15.367 -11.047 1 94.56 90 TYR B C 1
ATOM 1768 O O . TYR B 1 90 ? -0.041 -15.578 -10.953 1 94.56 90 TYR B O 1
ATOM 1776 N N . LEU B 1 91 ? -1.805 -14.227 -10.664 1 90.94 91 LEU B N 1
ATOM 1777 C CA . LEU B 1 91 ? -1.061 -13.195 -9.953 1 90.94 91 LEU B CA 1
ATOM 1778 C C . LEU B 1 91 ? -1.224 -13.344 -8.445 1 90.94 91 LEU B C 1
ATOM 1780 O O . LEU B 1 91 ? -2.348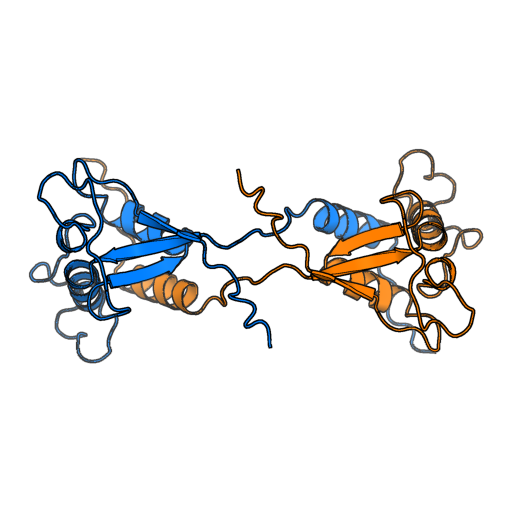 -13.422 -7.941 1 90.94 91 LEU B O 1
ATOM 1784 N N . VAL B 1 92 ? -0.072 -13.398 -7.797 1 92.62 92 VAL B N 1
ATOM 1785 C CA . VAL B 1 92 ? -0.124 -13.453 -6.34 1 92.62 92 VAL B CA 1
ATOM 1786 C C . VAL B 1 92 ? 0.667 -12.281 -5.75 1 92.62 92 VAL B C 1
ATOM 1788 O O . VAL B 1 92 ? 1.694 -11.883 -6.301 1 92.62 92 VAL B O 1
ATOM 1791 N N . PRO B 1 93 ? 0.149 -11.742 -4.68 1 88.5 93 PRO B N 1
ATOM 1792 C CA . PRO B 1 93 ? 0.933 -10.688 -4.031 1 88.5 93 PRO B CA 1
ATOM 1793 C C . PRO B 1 93 ? 2.297 -11.18 -3.549 1 88.5 93 PRO B C 1
ATOM 1795 O O . PRO B 1 93 ? 2.521 -12.383 -3.447 1 88.5 93 PRO B O 1
ATOM 1798 N N . LYS B 1 94 ? 3.146 -10.266 -3.258 1 88.5 94 LYS B N 1
ATOM 1799 C CA . LYS B 1 94 ? 4.504 -10.578 -2.826 1 88.5 94 LYS B CA 1
ATOM 1800 C C . LYS B 1 94 ? 4.5 -11.547 -1.649 1 88.5 94 LYS B C 1
ATOM 1802 O O . LYS B 1 94 ? 5.234 -12.539 -1.652 1 88.5 94 LYS B O 1
ATOM 1807 N N . GLU B 1 95 ? 3.666 -11.305 -0.703 1 89.69 95 GLU B N 1
ATOM 1808 C CA . GLU B 1 95 ? 3.578 -12.172 0.466 1 89.69 95 GLU B CA 1
ATOM 1809 C C . GLU B 1 95 ? 3.102 -13.57 0.08 1 89.69 95 GLU B C 1
ATOM 1811 O O . GLU B 1 95 ? 3.582 -14.57 0.622 1 89.69 95 GLU B O 1
ATOM 1816 N N . GLY B 1 96 ? 2.143 -13.594 -0.855 1 94 96 GLY B N 1
ATOM 1817 C CA . GLY B 1 96 ? 1.679 -14.883 -1.351 1 94 96 GLY B CA 1
ATOM 1818 C C . GLY B 1 96 ? 2.764 -15.68 -2.049 1 94 96 GLY B C 1
ATOM 1819 O O . GLY B 1 96 ? 2.898 -16.875 -1.824 1 94 96 GLY B O 1
ATOM 1820 N N . TRP B 1 97 ? 3.514 -15.023 -2.848 1 96.69 97 TRP B N 1
ATOM 1821 C CA . TRP B 1 97 ? 4.633 -15.664 -3.529 1 96.69 97 TRP B CA 1
ATOM 1822 C C . TRP B 1 97 ? 5.641 -16.219 -2.523 1 96.69 97 TRP B C 1
ATOM 1824 O O . TRP B 1 97 ? 6.066 -17.359 -2.633 1 96.69 97 TRP B O 1
ATOM 1834 N N . LYS B 1 98 ? 5.984 -15.43 -1.541 1 94.75 98 LYS B N 1
ATOM 1835 C CA . LYS B 1 98 ? 6.922 -15.859 -0.506 1 94.75 98 LYS B CA 1
ATOM 1836 C C . LYS B 1 98 ? 6.426 -17.109 0.207 1 94.75 98 LYS B C 1
ATOM 1838 O O . LYS B 1 98 ? 7.207 -18.031 0.479 1 94.75 98 LYS B O 1
ATOM 1843 N N . LYS B 1 99 ? 5.18 -17.109 0.433 1 94.88 99 LYS B N 1
ATOM 1844 C CA . LYS B 1 99 ? 4.594 -18.266 1.107 1 94.88 99 LYS B CA 1
ATOM 1845 C C . LYS B 1 99 ? 4.652 -19.5 0.222 1 94.88 99 LYS B C 1
ATOM 1847 O O . LYS B 1 99 ? 5.082 -20.562 0.667 1 94.88 99 LYS B O 1
ATOM 1852 N N . LEU B 1 100 ? 4.273 -19.375 -1.002 1 97.31 100 LEU B N 1
ATOM 1853 C CA . LEU B 1 100 ? 4.316 -20.516 -1.915 1 97.31 100 LEU B CA 1
ATOM 1854 C C . LEU B 1 100 ? 5.734 -21.062 -2.025 1 97.31 100 LEU B C 1
ATOM 1856 O O . LEU B 1 100 ? 5.941 -22.281 -1.952 1 97.31 100 LEU B O 1
ATOM 1860 N N . VAL B 1 101 ? 6.672 -20.234 -2.127 1 96.69 101 VAL B N 1
ATOM 1861 C CA . VAL B 1 101 ? 8.062 -20.656 -2.27 1 96.69 101 VAL B CA 1
ATOM 1862 C C . VAL B 1 101 ? 8.562 -21.234 -0.949 1 96.69 101 VAL B C 1
ATOM 1864 O O . VAL B 1 101 ? 9.336 -22.203 -0.941 1 96.69 101 VAL B O 1
ATOM 1867 N N . SER B 1 102 ? 8.172 -20.688 0.102 1 95.19 102 SER B N 1
ATOM 1868 C CA . SER B 1 102 ? 8.555 -21.203 1.407 1 95.19 102 SER B CA 1
ATOM 1869 C C . SER B 1 102 ? 7.984 -22.609 1.626 1 95.19 102 SER B C 1
ATOM 1871 O O . SER B 1 102 ? 8.648 -23.469 2.207 1 95.19 102 SER B O 1
ATOM 1873 N N . TRP B 1 103 ? 6.734 -22.766 1.153 1 96.06 103 TRP B N 1
ATOM 1874 C CA . TRP B 1 103 ? 6.051 -24.047 1.353 1 96.06 103 TRP B CA 1
ATOM 1875 C C . TRP B 1 103 ? 6.598 -25.109 0.404 1 96.06 103 TRP B C 1
ATOM 1877 O O . TRP B 1 103 ? 6.793 -26.266 0.8 1 96.06 103 TRP B O 1
ATOM 1887 N N . TYR B 1 104 ? 6.891 -24.766 -0.826 1 97 104 TYR B N 1
ATOM 1888 C CA . TYR B 1 104 ? 7.102 -25.781 -1.849 1 97 104 TYR B CA 1
ATOM 1889 C C . TYR B 1 104 ? 8.461 -25.609 -2.521 1 97 104 TYR B C 1
ATOM 1891 O O . TYR B 1 104 ? 8.906 -26.484 -3.27 1 97 104 TYR B O 1
ATOM 1899 N N . GLY B 1 105 ? 9.125 -24.484 -2.25 1 96.25 105 GLY B N 1
ATOM 1900 C CA . GLY B 1 105 ? 10.336 -24.172 -2.979 1 96.25 105 GLY B CA 1
ATOM 1901 C C . GLY B 1 105 ? 10.078 -23.672 -4.387 1 96.25 105 GLY B C 1
ATOM 1902 O O . GLY B 1 105 ? 8.922 -23.5 -4.785 1 96.25 105 GLY B O 1
ATOM 1903 N N . LEU B 1 106 ? 11.07 -23.312 -5.062 1 96.69 106 LEU B N 1
ATOM 1904 C CA . LEU B 1 106 ? 11.055 -22.891 -6.457 1 96.69 106 LEU B CA 1
ATOM 1905 C C . LEU B 1 106 ? 11.906 -23.828 -7.316 1 96.69 106 LEU B C 1
ATOM 1907 O O . LEU B 1 106 ? 12.992 -24.234 -6.902 1 96.69 106 LEU B O 1
ATOM 1911 N N . LYS B 1 107 ? 11.359 -24.188 -8.422 1 95.69 107 LYS B N 1
ATOM 1912 C CA . LYS B 1 107 ? 12.094 -25.078 -9.312 1 95.69 107 LYS B CA 1
ATOM 1913 C C . LYS B 1 107 ? 13.5 -24.547 -9.594 1 95.69 107 LYS B C 1
ATOM 1915 O O . LYS B 1 107 ? 13.68 -23.344 -9.797 1 95.69 107 LYS B O 1
ATOM 1920 N N . ASP B 1 108 ? 14.43 -25.5 -9.734 1 93.75 108 ASP B N 1
ATOM 1921 C CA . ASP B 1 108 ? 15.836 -25.156 -9.938 1 93.75 108 ASP B CA 1
ATOM 1922 C C . ASP B 1 108 ? 16.016 -24.328 -11.211 1 93.75 108 ASP B C 1
ATOM 1924 O O . ASP B 1 108 ? 15.5 -24.688 -12.266 1 93.75 108 ASP B O 1
ATOM 1928 N N . GLY B 1 109 ? 16.797 -23.203 -11.031 1 90.56 109 GLY B N 1
ATOM 1929 C CA . GLY B 1 109 ? 17.141 -22.391 -12.195 1 90.56 109 GLY B CA 1
ATOM 1930 C C . GLY B 1 109 ? 16.094 -21.344 -12.516 1 90.56 109 GLY B C 1
ATOM 1931 O O . GLY B 1 109 ? 16.281 -20.531 -13.422 1 90.56 109 GLY B O 1
ATOM 1932 N N . GLN B 1 110 ? 15.039 -21.375 -11.828 1 92.12 110 GLN B N 1
ATOM 1933 C CA . GLN B 1 110 ? 13.992 -20.406 -12.125 1 92.12 110 GLN B CA 1
ATOM 1934 C C . GLN B 1 110 ? 14.062 -19.219 -11.164 1 92.12 110 GLN B C 1
ATOM 1936 O O . GLN B 1 110 ? 14.578 -19.344 -10.047 1 92.12 110 GLN B O 1
ATOM 1941 N N . GLU B 1 111 ? 13.664 -18.062 -11.672 1 93.75 111 GLU B N 1
ATOM 1942 C CA . GLU B 1 111 ? 13.562 -16.844 -10.883 1 93.75 111 GLU B CA 1
ATOM 1943 C C . GLU B 1 111 ? 12.125 -16.328 -10.844 1 93.75 111 GLU B C 1
ATOM 1945 O O . GLU B 1 111 ? 11.344 -16.578 -11.766 1 93.75 111 GLU B O 1
ATOM 1950 N N . PRO B 1 112 ? 11.789 -15.656 -9.672 1 94.44 112 PRO B N 1
ATOM 1951 C CA . PRO B 1 112 ? 10.445 -15.07 -9.609 1 94.44 112 PRO B CA 1
ATOM 1952 C C . PRO B 1 112 ? 10.148 -14.141 -10.789 1 94.44 112 PRO B C 1
ATOM 1954 O O . PRO B 1 112 ? 11.055 -13.453 -11.273 1 94.44 112 PRO B O 1
ATOM 1957 N N . ILE B 1 113 ? 8.969 -14.203 -11.18 1 92.69 113 ILE B N 1
ATOM 1958 C CA . ILE B 1 113 ? 8.516 -13.289 -12.219 1 92.69 113 ILE B CA 1
ATOM 1959 C C . ILE B 1 113 ? 7.656 -12.188 -11.602 1 92.69 113 ILE B C 1
ATOM 1961 O O . ILE B 1 113 ? 6.469 -12.391 -11.336 1 92.69 113 ILE B O 1
ATOM 1965 N N . ALA B 1 114 ? 8.219 -11.016 -11.422 1 90.12 114 ALA B N 1
ATOM 1966 C CA . ALA B 1 114 ? 7.586 -9.883 -10.75 1 90.12 114 ALA B CA 1
ATOM 1967 C C . ALA B 1 114 ? 6.871 -8.977 -11.75 1 90.12 114 ALA B C 1
ATOM 1969 O O . ALA B 1 114 ? 7.375 -8.734 -12.852 1 90.12 114 ALA B O 1
ATOM 1970 N N . ARG B 1 115 ? 5.645 -8.555 -11.336 1 81.94 115 ARG B N 1
ATOM 1971 C CA . ARG B 1 115 ? 4.895 -7.543 -12.07 1 81.94 115 ARG B CA 1
ATOM 1972 C C . ARG B 1 115 ? 4.504 -6.383 -11.164 1 81.94 115 ARG B C 1
ATOM 1974 O O . ARG B 1 115 ? 4.062 -6.594 -10.031 1 81.94 115 ARG B O 1
ATOM 1981 N N . LYS B 1 116 ? 4.934 -5.211 -11.508 1 70.56 116 LYS B N 1
ATOM 1982 C CA . LYS B 1 116 ? 4.484 -4.035 -10.766 1 70.56 116 LYS B CA 1
ATOM 1983 C C . LYS B 1 116 ? 3.045 -3.678 -11.117 1 70.56 116 LYS B C 1
ATOM 1985 O O . LYS B 1 116 ? 2.666 -3.693 -12.289 1 70.56 116 LYS B O 1
ATOM 1990 N N . VAL B 1 117 ? 2.219 -3.977 -10.281 1 59.59 117 VAL B N 1
ATOM 1991 C CA . VAL B 1 117 ? 0.837 -3.568 -10.516 1 59.59 117 VAL B CA 1
ATOM 1992 C C . VAL B 1 117 ? 0.723 -2.049 -10.43 1 59.59 117 VAL B C 1
ATOM 1994 O O . VAL B 1 117 ? 1.075 -1.453 -9.406 1 59.59 117 VAL B O 1
ATOM 1997 N N . SER B 1 118 ? 0.882 -1.285 -11.625 1 53.19 118 SER B N 1
ATOM 1998 C CA . SER B 1 118 ? 0.684 0.161 -11.641 1 53.19 118 SER B CA 1
ATOM 1999 C C . SER B 1 118 ? -0.784 0.516 -11.852 1 53.19 118 SER B C 1
ATOM 2001 O O . SER B 1 118 ? -1.531 -0.255 -12.461 1 53.19 118 SER B O 1
ATOM 2003 N N . GLN B 1 119 ? -1.332 1.36 -11.125 1 47.47 119 GLN B N 1
ATOM 2004 C CA . GLN B 1 119 ? -2.627 1.909 -11.508 1 47.47 119 GLN B CA 1
ATOM 2005 C C . GLN B 1 119 ? -2.605 2.408 -12.953 1 47.47 119 GLN B C 1
ATOM 2007 O O . GLN B 1 119 ? -1.783 3.254 -13.312 1 47.47 119 GLN B O 1
ATOM 2012 N N . GLN B 1 120 ? -2.781 1.667 -13.961 1 44.28 120 GLN B N 1
ATOM 2013 C CA . GLN B 1 120 ? -3.002 2.268 -15.273 1 44.28 120 GLN B CA 1
ATOM 2014 C C . GLN B 1 120 ? -3.832 3.545 -15.156 1 44.28 120 GLN B C 1
ATOM 2016 O O . GLN B 1 120 ? -4.949 3.521 -14.633 1 44.28 120 GLN B O 1
ATOM 2021 N N . GLN B 1 121 ? -3.264 4.688 -14.773 1 40.06 121 GLN B N 1
ATOM 2022 C CA . GLN B 1 121 ? -4.008 5.922 -14.977 1 40.06 121 GLN B CA 1
ATOM 2023 C C . GLN B 1 121 ? -4.586 5.992 -16.391 1 40.06 121 GLN B C 1
ATOM 2025 O O . GLN B 1 121 ? -3.865 5.801 -17.359 1 40.06 121 GLN B O 1
ATOM 2030 N N . LYS B 1 122 ? -5.773 5.566 -16.625 1 33.47 122 LYS B N 1
ATOM 2031 C CA . LYS B 1 122 ? -6.445 6.023 -17.844 1 33.47 122 LYS B CA 1
ATOM 2032 C C . LYS B 1 122 ? -6.277 7.527 -18.031 1 33.47 122 LYS B C 1
ATOM 2034 O O . LYS B 1 122 ? -6.504 8.305 -17.094 1 33.47 122 LYS B O 1
ATOM 2039 N N . SER B 1 123 ? -5.25 8.07 -18.719 1 31.91 123 SER B N 1
ATOM 2040 C CA . SER B 1 123 ? -5.406 9.398 -19.297 1 31.91 123 SER B CA 1
ATOM 2041 C C . SER B 1 123 ? -6.816 9.602 -19.844 1 31.91 123 SER B C 1
ATOM 2043 O O . SER B 1 123 ? -7.242 8.891 -20.766 1 31.91 123 SER B O 1
ATOM 2045 N N . SER B 1 124 ? -7.805 9.734 -18.953 1 27.62 124 SER B N 1
ATOM 2046 C CA . SER B 1 124 ? -8.812 10.461 -19.719 1 27.62 124 SER B CA 1
ATOM 2047 C C . SER B 1 124 ? -8.281 11.82 -20.172 1 27.62 124 SER B C 1
ATOM 2049 O O . SER B 1 124 ? -7.488 12.453 -19.469 1 27.62 124 SER B O 1
#

Secondary structure (DSSP, 8-state):
--------HHHHHHHHHHHHTS----S-EEEEEEHHHHHHHHHHHT-SGGGGGGTT-GGG---SB--GGGBSSTT--SBPSS--BTTTEEEEEHHHHHHHHHHH-B-TT----EEE--------/--------HHHHHHHHHHHHHS------EEEEEEHHHHHHHHHHHT-SGGGGGGTT-GGG---SB--GGGBSSTT--SBPSS--BTTTEEEEEHHHHHHHHHHH-B-TT----EEE--------

pLDDT: mean 84.82, std 18.21, range [26.91, 98.0]

InterPro domains:
  IPR006615 Peptidase C19, ubiquitin-specific peptidase, DUSP domain [PF06337] (28-117)
  IPR006615 Peptidase C19, ubiquitin-specific peptidase, DUSP domain [PS51283] (7-118)
  IPR006615 Peptidase C19, ubiquitin-specific peptidase, DUSP domain [SM00695] (23-121)
  IPR035927 DUSP-like superfamily [G3DSA:3.30.2230.10] (2-124)
  IPR035927 DUSP-like superfamily [SSF143791] (8-117)

Foldseek 3Di:
DPPVPPDPPVVVVVVVVVVVPPPPPDQFKKWKAFLVLVVLVCLQCVVDVVSVVCHVPPVSDSAAGELCQQAPDNLSPHGDPPDDDNPGIDIDTPVVVVVSCVVHNHDPNDDIGIDRDDPPPPPD/DPPVPPDPPVVVVVVVVVVVPPPPPAQFKKWKAFLVLVVLVCLQCVVDVVSVVCHVPPVSDSAAGELCQQAPDNLSPHGDPPDDDNPGIDIDTPVVVVVSCVVHNHPPNDDIDIDRPDPPPPPD

Solvent-accessible surface area (backbone atoms only — not comparable to full-atom values): 14208 Å² total; per-residue (Å²): 124,89,73,68,75,60,68,52,44,66,56,48,38,52,53,44,53,53,46,67,64,46,68,78,60,60,69,41,46,28,27,61,38,21,25,71,40,50,52,32,37,32,33,16,34,27,61,48,82,87,29,54,86,45,41,69,34,75,90,37,55,54,64,40,49,49,53,68,82,42,27,68,44,95,78,63,80,42,70,48,76,88,70,42,84,74,62,52,24,38,79,28,38,54,68,44,45,51,48,50,36,70,63,41,32,63,36,88,94,63,72,90,44,76,39,72,53,65,80,76,71,73,82,120,125,88,74,67,76,61,68,51,45,64,58,49,38,52,53,44,53,52,46,67,63,47,69,76,62,59,67,41,47,26,27,61,37,22,25,71,41,50,52,32,37,31,34,17,35,28,60,48,82,88,31,54,88,43,40,70,33,76,89,36,54,55,62,40,49,49,52,68,82,43,26,69,44,94,80,64,80,42,70,49,77,87,68,41,83,74,61,52,23,37,80,28,38,52,69,43,45,51,47,51,34,70,62,42,32,62,34,88,94,64,73,88,46,76,38,72,55,64,79,76,71,72,80,120

Organism: Carassius auratus (NCBI:txid7957)

Radius of gyration: 25.17 Å; Cα contacts (8 Å, |Δi|>4): 369; chains: 2; bounding box: 38×71×53 Å

Sequence (248 aa):
MAEGGKTDVETQKTEMEALLKTPLRKAETWYLVDSSWFKKWKKYVGFDSWDMNVKGSQIVFPGPVDNSGLFRDWHMLDIKEHLIDELDYYLVPKEGWKKLVSWYGLKDGQEPIARKVSQQQKSSMAEGGKTDVETQKTEMEALLKTPLRKAETWYLVDSSWFKKWKKYVGFDSWDMNVKGSQIVFPGPVDNSGLFRDWHMLDIKEHLIDELDYYLVPKEGWKKLVSWYGLKDGQEPIARKVSQQQKSS